Protein AF-K5VV96-F1 (afdb_monomer)

Mean predicted aligned error: 6.11 Å

Foldseek 3Di:
DVVVLDLVVLVVVLVVLVVVLVVDPLAAQVNLLSLQSNLLSCVSNVNNVSSLLSLLSSQCRLVVHPDDSDPPDDRDDDLAHDPDLSSRLSVLSSLLSVLVSCLVVVVLVVSLVSLVSSLVNLVPRDQPPDLVPDQPVNSLSNLSSLLSNLSSLQSNLVSCVVVVHDNVSSLVSLVSSLVSLLVSLCVQLVHDPADPVCNPPPQHQRDFLPRDGDPSQCVDPVRVVSSVVSNLSSLQSNLSSLQVSLVSLVPDPDPCSLVSSLSSLSNSCSSQWGQDPDPVRDTDGGPPDDPVNSCVSVVSNVVSVVVVVVVVVD

Radius of gyration: 20.84 Å; Cα contacts (8 Å, |Δi|>4): 393; chains: 1; bounding box: 63×46×52 Å

Structure (mmCIF, N/CA/C/O backbone):
data_AF-K5VV96-F1
#
_entry.id   AF-K5VV96-F1
#
loop_
_atom_site.group_PDB
_atom_site.id
_atom_site.type_symbol
_atom_site.label_atom_id
_atom_site.label_alt_id
_atom_site.label_comp_id
_atom_site.label_asym_id
_atom_site.label_entity_id
_atom_site.label_seq_id
_atom_site.pdbx_PDB_ins_code
_atom_site.Cartn_x
_atom_site.Cartn_y
_atom_site.Cartn_z
_atom_site.occupancy
_atom_site.B_iso_or_equiv
_atom_site.auth_seq_id
_atom_site.auth_comp_id
_atom_site.auth_asym_id
_atom_site.auth_atom_id
_atom_site.pdbx_PDB_model_num
ATOM 1 N N . MET A 1 1 ? -3.402 -15.657 13.546 1.00 56.09 1 MET A N 1
ATOM 2 C CA . MET A 1 1 ? -4.164 -16.366 12.500 1.00 56.09 1 MET A CA 1
ATOM 3 C C . MET A 1 1 ? -4.180 -15.608 11.173 1.00 56.09 1 MET A C 1
ATOM 5 O O . MET A 1 1 ? -3.523 -16.076 10.259 1.00 56.09 1 MET A O 1
ATOM 9 N N . GLU A 1 2 ? -4.742 -14.391 11.060 1.00 67.44 2 GLU A N 1
ATOM 10 C CA . GLU A 1 2 ? -4.827 -13.625 9.779 1.00 67.44 2 GLU A CA 1
ATOM 11 C C . GLU A 1 2 ? -3.512 -13.536 8.962 1.00 67.44 2 GLU A C 1
ATOM 13 O O . GLU A 1 2 ? -3.523 -13.579 7.726 1.00 67.44 2 GLU A O 1
ATOM 18 N N . ARG A 1 3 ? -2.371 -13.405 9.653 1.00 70.38 3 ARG A N 1
ATOM 19 C CA . ARG A 1 3 ? -1.036 -13.263 9.045 1.00 70.38 3 ARG A CA 1
ATOM 20 C C . ARG A 1 3 ? -0.451 -14.560 8.480 1.00 70.38 3 ARG A C 1
ATOM 22 O O . ARG A 1 3 ? 0.517 -14.477 7.739 1.00 70.38 3 ARG A O 1
ATOM 29 N N . MET A 1 4 ? -1.009 -15.722 8.826 1.00 74.44 4 MET A N 1
ATOM 30 C CA . MET A 1 4 ? -0.557 -17.016 8.293 1.00 74.44 4 MET A CA 1
ATOM 31 C C . MET A 1 4 ? -1.000 -17.213 6.842 1.00 74.44 4 MET A C 1
ATOM 33 O O . MET A 1 4 ? -0.359 -17.945 6.103 1.00 74.44 4 MET A O 1
ATOM 37 N N . GLY A 1 5 ? -2.081 -16.543 6.426 1.00 75.62 5 GLY A N 1
ATOM 38 C CA . GLY A 1 5 ? -2.513 -16.503 5.029 1.00 75.62 5 GLY A CA 1
ATOM 39 C C . GLY A 1 5 ? -3.113 -17.799 4.479 1.00 75.62 5 GLY A C 1
ATOM 40 O O . GLY A 1 5 ? -3.547 -17.794 3.333 1.00 75.62 5 GLY A O 1
ATOM 41 N N . THR A 1 6 ? -3.185 -18.871 5.271 1.00 88.75 6 THR A N 1
ATOM 42 C CA . THR A 1 6 ? -3.867 -20.112 4.888 1.00 88.75 6 THR A CA 1
ATOM 43 C C . THR A 1 6 ? -5.384 -19.940 4.950 1.00 88.75 6 THR A C 1
ATOM 45 O O . THR A 1 6 ? -5.899 -19.124 5.718 1.00 88.75 6 THR A O 1
ATOM 48 N N . ARG A 1 7 ? -6.110 -20.716 4.137 1.00 90.88 7 ARG A N 1
ATOM 49 C CA . ARG A 1 7 ? -7.578 -20.662 4.073 1.00 90.88 7 ARG A CA 1
ATOM 50 C C . ARG A 1 7 ? -8.214 -20.954 5.437 1.00 90.88 7 ARG A C 1
ATOM 52 O O . ARG A 1 7 ? -9.063 -20.185 5.875 1.00 90.88 7 ARG A O 1
ATOM 59 N N . ASP A 1 8 ? -7.734 -21.974 6.145 1.00 92.19 8 ASP A N 1
ATOM 60 C CA . ASP A 1 8 ? -8.243 -22.343 7.475 1.00 92.19 8 ASP A CA 1
ATOM 61 C C . ASP A 1 8 ? -8.012 -21.231 8.505 1.00 92.19 8 ASP A C 1
ATOM 63 O O . ASP A 1 8 ? -8.935 -20.823 9.207 1.00 92.19 8 ASP A O 1
ATOM 67 N N . ALA A 1 9 ? -6.816 -20.630 8.513 1.00 93.00 9 ALA A N 1
ATOM 68 C CA . ALA A 1 9 ? -6.516 -19.515 9.408 1.00 93.00 9 ALA A CA 1
ATOM 69 C C . ALA A 1 9 ? -7.365 -18.265 9.108 1.00 93.00 9 ALA A C 1
ATOM 71 O O . ALA A 1 9 ? -7.551 -17.424 9.994 1.00 93.00 9 ALA A O 1
ATOM 72 N N . LEU A 1 10 ? -7.860 -18.111 7.873 1.00 94.12 10 LEU A N 1
ATOM 73 C CA . LEU A 1 10 ? -8.794 -17.046 7.504 1.00 94.12 10 LEU A CA 1
ATOM 74 C C . LEU A 1 10 ? -10.220 -17.338 7.967 1.00 94.12 10 LEU A C 1
ATOM 76 O O . LEU A 1 10 ? -10.869 -16.414 8.453 1.00 94.12 10 LEU A O 1
ATOM 80 N N . PHE A 1 11 ? -10.684 -18.586 7.884 1.00 94.56 11 PHE A N 1
ATOM 81 C CA . PHE A 1 11 ? -11.973 -18.984 8.458 1.00 94.56 11 PHE A CA 1
ATOM 82 C C . PHE A 1 11 ? -11.998 -18.804 9.975 1.00 94.56 11 PHE A C 1
ATOM 84 O O . PHE A 1 11 ? -12.930 -18.205 10.507 1.00 94.56 11 PHE A O 1
ATOM 91 N N . GLU A 1 12 ? -10.945 -19.234 10.669 1.00 94.38 12 GLU A N 1
ATOM 92 C CA . GLU A 1 12 ? -10.820 -19.009 12.110 1.00 94.38 12 GLU A CA 1
ATOM 93 C C . GLU A 1 12 ? -10.802 -17.515 12.444 1.00 94.38 12 GLU A C 1
ATOM 95 O O . GLU A 1 12 ? -11.529 -17.063 13.326 1.00 94.38 12 GLU A O 1
ATOM 100 N N . ALA A 1 13 ? -10.019 -16.716 11.707 1.00 95.19 13 ALA A N 1
ATOM 101 C CA . ALA A 1 13 ? -9.980 -15.272 11.914 1.00 95.19 13 ALA A CA 1
ATOM 102 C C . ALA A 1 13 ? -11.353 -14.620 11.687 1.00 95.19 13 ALA A C 1
ATOM 104 O O . ALA A 1 13 ? -11.738 -13.755 12.472 1.00 95.19 13 ALA A O 1
ATOM 105 N N . ARG A 1 14 ? -12.096 -15.037 10.653 1.00 96.12 14 ARG A N 1
ATOM 106 C CA . ARG A 1 14 ? -13.467 -14.576 10.404 1.00 96.12 14 ARG A CA 1
ATOM 107 C C . ARG A 1 14 ? -14.361 -14.865 11.608 1.00 96.12 14 ARG A C 1
ATOM 109 O O . ARG A 1 14 ? -14.962 -13.932 12.128 1.00 96.12 14 ARG A O 1
ATOM 116 N N . ALA A 1 15 ? -14.365 -16.104 12.099 1.00 96.06 15 ALA A N 1
ATOM 117 C CA . ALA A 1 15 ? -15.182 -16.510 13.242 1.00 96.06 15 ALA A CA 1
ATOM 118 C C . ALA A 1 15 ? -14.841 -15.729 14.528 1.00 96.06 15 ALA A C 1
ATOM 120 O O . ALA A 1 15 ? -15.734 -15.364 15.293 1.00 96.06 15 ALA A O 1
ATOM 121 N N . GLU A 1 16 ? -13.559 -15.440 14.776 1.00 95.75 16 GLU A N 1
ATOM 122 C CA . GLU A 1 16 ? -13.135 -14.587 15.896 1.00 95.75 16 GLU A CA 1
ATOM 123 C C . GLU A 1 16 ? -13.656 -13.149 15.748 1.00 95.75 16 GLU A C 1
ATOM 125 O O . GLU A 1 16 ? -14.183 -12.572 16.700 1.00 95.75 16 GLU A O 1
ATOM 130 N N . TYR A 1 17 ? -13.556 -12.558 14.553 1.00 95.75 17 TYR A N 1
ATOM 131 C CA . TYR A 1 17 ? -14.058 -11.205 14.311 1.00 95.75 17 TYR A CA 1
ATOM 132 C C . TYR A 1 17 ? -15.589 -11.119 14.346 1.00 95.75 17 TYR A C 1
ATOM 134 O O . TYR A 1 17 ? -16.116 -10.119 14.827 1.00 95.75 17 TYR A O 1
ATOM 142 N N . GLU A 1 18 ? -16.304 -12.153 13.903 1.00 95.38 18 GLU A N 1
ATOM 143 C CA . GLU A 1 18 ? -17.763 -12.252 14.027 1.00 95.38 18 GLU A CA 1
ATOM 144 C C . GLU A 1 18 ? -18.189 -12.330 15.500 1.00 95.38 18 GLU A C 1
ATOM 146 O O . GLU A 1 18 ? -19.126 -11.643 15.906 1.00 95.38 18 GLU A O 1
ATOM 151 N N . ARG A 1 19 ? -17.453 -13.075 16.337 1.00 95.31 19 ARG A N 1
ATOM 152 C CA . ARG A 1 19 ? -17.669 -13.090 17.795 1.00 95.31 19 ARG A CA 1
ATOM 153 C C . ARG A 1 19 ? -17.437 -11.720 18.426 1.00 95.31 19 ARG A C 1
ATOM 155 O O . ARG A 1 19 ? -18.249 -11.268 19.231 1.00 95.31 19 ARG A O 1
ATOM 162 N N . VAL A 1 20 ? -16.361 -11.032 18.040 1.00 94.75 20 VAL A N 1
ATOM 163 C CA . VAL A 1 20 ? -16.090 -9.657 18.490 1.00 94.75 20 VAL A CA 1
ATOM 164 C C . VAL A 1 20 ? -17.198 -8.704 18.043 1.00 94.75 20 VAL A C 1
ATOM 166 O O . VAL A 1 20 ? -17.618 -7.858 18.828 1.00 94.75 20 VAL A O 1
ATOM 169 N N . TRP A 1 21 ? -17.688 -8.844 16.811 1.00 94.31 21 TRP A N 1
ATOM 170 C CA . TRP A 1 21 ? -18.790 -8.044 16.286 1.00 94.31 21 TRP A CA 1
ATOM 171 C C . TRP A 1 21 ? -20.083 -8.265 17.078 1.00 94.31 21 TRP A C 1
ATOM 173 O O . TRP A 1 21 ? -20.710 -7.293 17.488 1.00 94.31 21 TRP A O 1
ATOM 183 N N . ALA A 1 22 ? -20.443 -9.520 17.359 1.00 93.06 22 ALA A N 1
ATOM 184 C CA . ALA A 1 22 ? -21.635 -9.870 18.133 1.00 93.06 22 ALA A CA 1
ATOM 185 C C . ALA A 1 22 ? -21.598 -9.340 19.578 1.00 93.06 22 ALA A C 1
ATOM 187 O O . ALA A 1 22 ? -22.639 -9.036 20.153 1.00 93.06 22 ALA A O 1
ATOM 188 N N . ALA A 1 23 ? -20.403 -9.207 20.162 1.00 91.62 23 ALA A N 1
ATOM 189 C CA . ALA A 1 23 ? -20.209 -8.648 21.499 1.00 91.62 23 ALA A CA 1
ATOM 190 C C . ALA A 1 23 ? -20.164 -7.105 21.532 1.00 91.62 23 ALA A C 1
ATOM 192 O O . ALA A 1 23 ? -20.108 -6.515 22.612 1.00 91.62 23 ALA A O 1
ATOM 193 N N . GLN A 1 24 ? -20.147 -6.434 20.376 1.00 89.06 24 GLN A N 1
ATOM 194 C CA . GLN A 1 24 ? -20.117 -4.974 20.280 1.00 89.06 24 GLN A CA 1
ATOM 195 C C . GLN A 1 24 ? -21.530 -4.416 20.063 1.00 89.06 24 GLN A C 1
ATOM 197 O O . GLN A 1 24 ? -22.322 -5.015 19.343 1.00 89.06 24 GLN A O 1
ATOM 202 N N . PRO A 1 25 ? -21.844 -3.210 20.573 1.00 78.00 25 PRO A N 1
ATOM 203 C CA . PRO A 1 25 ? -23.151 -2.576 20.371 1.00 78.00 25 PRO A CA 1
ATOM 204 C C . PRO A 1 25 ? -23.400 -2.117 18.919 1.00 78.00 25 PRO A C 1
ATOM 206 O O . PRO A 1 25 ? -24.326 -1.354 18.669 1.00 78.00 25 PRO A O 1
ATOM 209 N N . GLY A 1 26 ? -22.558 -2.517 17.956 1.00 78.88 26 GLY A N 1
ATOM 210 C CA . GLY A 1 26 ? -22.673 -2.115 16.553 1.00 78.88 26 GLY A CA 1
ATOM 211 C C . GLY A 1 26 ? -22.485 -0.615 16.317 1.00 78.88 26 GLY A C 1
ATOM 212 O O . GLY A 1 26 ? -22.993 -0.092 15.333 1.00 78.88 26 GLY A O 1
ATOM 213 N N . GLN A 1 27 ? -21.788 0.095 17.211 1.00 83.75 27 GLN A N 1
ATOM 214 C CA . GLN A 1 27 ? -21.643 1.552 17.160 1.00 83.75 27 GLN A CA 1
ATOM 215 C C . GLN A 1 27 ? -20.185 2.007 17.302 1.00 83.75 27 GLN A C 1
ATOM 217 O O . GLN A 1 27 ? -19.362 1.379 17.974 1.00 83.75 27 GLN A O 1
ATOM 222 N N . GLY A 1 28 ? -19.881 3.147 16.679 1.00 89.12 28 GLY A N 1
ATOM 223 C CA . GLY A 1 28 ? -18.607 3.849 16.811 1.00 89.12 28 GLY A CA 1
ATOM 224 C C . GLY A 1 28 ? -17.439 3.243 16.025 1.00 89.12 28 GLY A C 1
ATOM 225 O O . GLY A 1 28 ? -17.557 2.277 15.270 1.00 89.12 28 GLY A O 1
ATOM 226 N N . VAL A 1 29 ? -16.259 3.840 16.216 1.00 93.31 29 VAL A N 1
ATOM 227 C CA . VAL A 1 29 ? -15.054 3.532 15.425 1.00 93.31 29 VAL A CA 1
ATOM 228 C C . VAL A 1 29 ? -14.526 2.110 15.637 1.00 93.31 29 VAL A C 1
ATOM 230 O O . VAL A 1 29 ? -13.925 1.536 14.732 1.00 93.31 29 VAL A O 1
ATOM 233 N N . LEU A 1 30 ? -14.741 1.514 16.813 1.00 93.38 30 LEU A N 1
ATOM 234 C CA . LEU A 1 30 ? -14.310 0.138 17.076 1.00 93.38 30 LEU A CA 1
ATOM 235 C C . LEU A 1 30 ? -15.133 -0.865 16.265 1.00 93.38 30 LEU A C 1
ATOM 237 O O . LEU A 1 30 ? -14.538 -1.731 15.625 1.00 93.38 30 LEU A O 1
ATOM 241 N N . ALA A 1 31 ? -16.456 -0.679 16.195 1.00 94.25 31 ALA A N 1
ATOM 242 C CA . ALA A 1 31 ? -17.319 -1.461 15.316 1.00 94.25 31 ALA A CA 1
ATOM 243 C C . ALA A 1 31 ? -16.902 -1.286 13.849 1.00 94.25 31 ALA A C 1
ATOM 245 O O . ALA A 1 31 ? -16.693 -2.274 13.148 1.00 94.25 31 ALA A O 1
ATOM 246 N N . ALA A 1 32 ? -16.646 -0.051 13.402 1.00 95.19 32 ALA A N 1
ATOM 247 C CA . ALA A 1 32 ? -16.183 0.200 12.035 1.00 95.19 32 ALA A CA 1
ATOM 248 C C . ALA A 1 32 ? -14.877 -0.544 11.697 1.00 95.19 32 ALA A C 1
ATOM 250 O O . ALA A 1 32 ? -14.728 -1.080 10.601 1.00 95.19 32 ALA A O 1
ATOM 251 N N . ARG A 1 33 ? -13.932 -0.622 12.644 1.00 95.88 33 ARG A N 1
ATOM 252 C CA . ARG A 1 33 ? -12.679 -1.378 12.473 1.00 95.88 33 ARG A CA 1
ATOM 253 C C . ARG A 1 33 ? -12.913 -2.883 12.389 1.00 95.88 33 ARG A C 1
ATOM 255 O O . ARG A 1 33 ? -12.247 -3.540 11.591 1.00 95.88 33 ARG A O 1
ATOM 262 N N . THR A 1 34 ? -13.822 -3.420 13.201 1.00 96.31 34 THR A N 1
ATOM 263 C CA . THR A 1 34 ? -14.226 -4.832 13.145 1.00 96.31 34 THR A CA 1
ATOM 264 C C . THR A 1 34 ? -14.872 -5.148 11.792 1.00 96.31 34 THR A C 1
ATOM 266 O O . THR A 1 34 ? -14.454 -6.093 11.128 1.00 96.31 34 THR A O 1
ATOM 269 N N . ALA A 1 35 ? -15.805 -4.309 11.330 1.00 96.19 35 ALA A N 1
ATOM 270 C CA . ALA A 1 35 ? -16.453 -4.440 10.025 1.00 96.19 35 ALA A CA 1
ATOM 271 C C . ALA A 1 35 ? -15.445 -4.360 8.868 1.00 96.19 35 ALA A C 1
ATOM 273 O O . ALA A 1 35 ? -15.437 -5.227 8.001 1.00 96.19 35 ALA A O 1
ATOM 274 N N . LEU A 1 36 ? -14.520 -3.392 8.892 1.00 96.94 36 LEU A N 1
ATOM 275 C CA . LEU A 1 36 ? -13.421 -3.317 7.923 1.00 96.94 36 LEU A CA 1
ATOM 276 C C . LEU A 1 36 ? -12.634 -4.635 7.865 1.00 96.94 36 LEU A C 1
ATOM 278 O O . LEU A 1 36 ? -12.373 -5.155 6.783 1.00 96.94 36 LEU A O 1
ATOM 282 N N . LYS A 1 37 ? -12.282 -5.195 9.029 1.00 97.12 37 LYS A N 1
ATOM 283 C CA . LYS A 1 37 ? -11.528 -6.450 9.113 1.00 97.12 37 LYS A CA 1
ATOM 284 C C . LYS A 1 37 ? -12.298 -7.644 8.559 1.00 97.12 37 LYS A C 1
ATOM 286 O O . LYS A 1 37 ? -11.706 -8.457 7.854 1.00 97.12 37 LYS A O 1
ATOM 291 N N . LEU A 1 38 ? -13.599 -7.725 8.827 1.00 96.88 38 LEU A N 1
ATOM 292 C CA . LEU A 1 38 ? -14.468 -8.736 8.228 1.00 96.88 38 LEU A CA 1
ATOM 293 C C . LEU A 1 38 ? -14.528 -8.586 6.705 1.00 96.88 38 LEU A C 1
ATOM 295 O O . LEU A 1 38 ? -14.412 -9.587 6.003 1.00 96.88 38 LEU A O 1
ATOM 299 N N . GLY A 1 39 ? -14.607 -7.359 6.185 1.00 97.00 39 GLY A N 1
ATOM 300 C CA . GLY A 1 39 ? -14.538 -7.102 4.746 1.00 97.00 39 GLY A CA 1
ATOM 301 C C . GLY A 1 39 ? -13.237 -7.611 4.116 1.00 97.00 39 GLY A C 1
ATOM 302 O O . GLY A 1 39 ? -13.262 -8.371 3.147 1.00 97.00 39 GLY A O 1
ATOM 303 N N . ASP A 1 40 ? -12.092 -7.284 4.724 1.00 96.81 40 ASP A N 1
ATOM 304 C CA . ASP A 1 40 ? -10.771 -7.726 4.253 1.00 96.81 40 ASP A CA 1
ATOM 305 C C . ASP A 1 40 ? -10.635 -9.257 4.230 1.00 96.81 40 ASP A C 1
ATOM 307 O O . ASP A 1 40 ? -10.037 -9.819 3.306 1.00 96.81 40 ASP A O 1
ATOM 311 N N . ILE A 1 41 ? -11.163 -9.937 5.254 1.00 96.56 41 ILE A N 1
ATOM 312 C CA . ILE A 1 41 ? -11.098 -11.398 5.378 1.00 96.56 41 ILE A CA 1
ATOM 313 C C . ILE A 1 41 ? -12.024 -12.070 4.365 1.00 96.56 41 ILE A C 1
ATOM 315 O O . ILE A 1 41 ? -11.569 -12.960 3.649 1.00 96.56 41 ILE A O 1
ATOM 319 N N . ASN A 1 42 ? -13.275 -11.615 4.245 1.00 96.56 42 ASN A N 1
ATOM 320 C CA . ASN A 1 42 ? -14.226 -12.145 3.264 1.00 96.56 42 ASN A CA 1
ATOM 321 C C . ASN A 1 42 ? -13.687 -12.005 1.835 1.00 96.56 42 ASN A C 1
ATOM 323 O O . ASN A 1 42 ? -13.685 -12.973 1.076 1.00 96.56 42 ASN A O 1
ATOM 327 N N . ARG A 1 43 ? -13.071 -10.860 1.504 1.00 95.88 43 ARG A N 1
ATOM 328 C CA . ARG A 1 43 ? -12.391 -10.669 0.214 1.00 95.88 43 ARG A CA 1
ATOM 329 C C . ARG A 1 43 ? -11.324 -11.737 -0.036 1.00 95.88 43 ARG A C 1
ATOM 331 O O . ARG A 1 43 ? -11.237 -12.273 -1.136 1.00 95.88 43 ARG A O 1
ATOM 338 N N . ARG A 1 44 ? -10.497 -12.038 0.971 1.00 94.12 44 ARG A N 1
ATOM 339 C CA . ARG A 1 44 ? -9.411 -13.034 0.873 1.00 94.12 44 ARG A CA 1
ATOM 340 C C . ARG A 1 44 ? -9.921 -14.475 0.819 1.00 94.12 44 ARG A C 1
ATOM 342 O O . ARG A 1 44 ? -9.211 -15.328 0.297 1.00 94.12 44 ARG A O 1
ATOM 349 N N . LEU A 1 45 ? -11.121 -14.740 1.334 1.00 95.19 45 LEU A N 1
ATOM 350 C CA . LEU A 1 45 ? -11.809 -16.030 1.219 1.00 95.19 45 LEU A CA 1
ATOM 351 C C . LEU A 1 45 ? -12.508 -16.219 -0.140 1.00 95.19 45 LEU A C 1
ATOM 353 O O . LEU A 1 45 ? -12.809 -17.354 -0.508 1.00 95.19 45 LEU A O 1
ATOM 357 N N . GLY A 1 46 ? -12.691 -15.137 -0.905 1.00 94.69 46 GLY A N 1
ATOM 358 C CA . GLY A 1 46 ? -13.378 -15.130 -2.200 1.00 94.69 46 GLY A CA 1
ATOM 359 C C . GLY A 1 46 ? -14.827 -14.632 -2.138 1.00 94.69 46 GLY A C 1
ATOM 360 O O . GLY A 1 46 ? -15.457 -14.489 -3.184 1.00 94.69 46 GLY A O 1
ATOM 361 N N . ASP A 1 47 ? -15.324 -14.295 -0.947 1.00 95.88 47 ASP A N 1
ATOM 362 C CA . ASP A 1 47 ? -16.703 -13.873 -0.687 1.00 95.88 47 ASP A CA 1
ATOM 363 C C . ASP A 1 47 ? -16.865 -12.368 -0.977 1.00 95.88 47 ASP A C 1
ATOM 365 O O . ASP A 1 47 ? -16.906 -11.528 -0.075 1.00 95.88 47 ASP A O 1
ATOM 369 N N . LYS A 1 48 ? -16.888 -12.003 -2.266 1.00 95.12 48 LYS A N 1
ATOM 370 C CA . LYS A 1 48 ? -16.869 -10.597 -2.723 1.00 95.12 48 LYS A CA 1
ATOM 371 C C . LYS A 1 48 ? -18.084 -9.786 -2.256 1.00 95.12 48 LYS A C 1
ATOM 373 O O . LYS A 1 48 ? -17.914 -8.640 -1.842 1.00 95.12 48 LYS A O 1
ATOM 378 N N . ASP A 1 49 ? -19.277 -10.372 -2.301 1.00 93.94 49 ASP A N 1
ATOM 379 C CA . ASP A 1 49 ? -20.524 -9.685 -1.930 1.00 93.94 49 ASP A CA 1
ATOM 380 C C . ASP A 1 49 ? -20.581 -9.405 -0.423 1.00 93.94 49 ASP A C 1
ATOM 382 O O . ASP A 1 49 ? -20.924 -8.303 0.018 1.00 93.94 49 ASP A O 1
ATOM 386 N N . GLU A 1 50 ? -20.138 -10.377 0.373 1.00 94.88 50 GLU A N 1
ATOM 387 C CA . GLU A 1 50 ? -20.024 -10.240 1.823 1.00 94.88 50 GLU A CA 1
ATOM 388 C C . GLU A 1 50 ? -18.968 -9.186 2.185 1.00 94.88 50 GLU A C 1
ATOM 390 O O . GLU A 1 50 ? -19.193 -8.334 3.047 1.00 94.88 50 GLU A O 1
ATOM 395 N N . ALA A 1 51 ? -17.834 -9.167 1.473 1.00 95.88 51 ALA A N 1
ATOM 396 C CA . ALA A 1 51 ? -16.804 -8.150 1.664 1.00 95.88 51 ALA A CA 1
ATOM 397 C C . ALA A 1 51 ? -17.345 -6.727 1.443 1.00 95.88 51 ALA A C 1
ATOM 399 O O . ALA A 1 51 ? -17.133 -5.845 2.280 1.00 95.88 51 ALA A O 1
ATOM 400 N N . MET A 1 52 ? -18.097 -6.519 0.357 1.00 94.62 52 MET A N 1
ATOM 401 C CA . MET A 1 52 ? -18.734 -5.235 0.054 1.00 94.62 52 MET A CA 1
ATOM 402 C C . MET A 1 52 ? -19.774 -4.834 1.099 1.00 94.62 52 MET A C 1
ATOM 404 O O . MET A 1 52 ? -19.821 -3.664 1.489 1.00 94.62 52 MET A O 1
ATOM 408 N N . THR A 1 53 ? -20.562 -5.786 1.599 1.00 93.81 53 THR A N 1
ATOM 409 C CA . THR A 1 53 ? -21.524 -5.549 2.685 1.00 93.81 53 THR A CA 1
ATOM 410 C C . THR A 1 53 ? -20.816 -5.039 3.943 1.00 93.81 53 THR A C 1
ATOM 412 O O . THR A 1 53 ? -21.200 -4.011 4.509 1.00 93.81 53 THR A O 1
ATOM 415 N N . TRP A 1 54 ? -19.721 -5.687 4.348 1.00 95.38 54 TRP A N 1
ATOM 416 C CA . TRP A 1 54 ? -18.952 -5.286 5.528 1.00 95.38 54 TRP A CA 1
ATOM 417 C C . TRP A 1 54 ? -18.244 -3.941 5.375 1.00 95.38 54 TRP A C 1
ATOM 419 O O . TRP A 1 54 ? -18.253 -3.135 6.307 1.00 95.38 54 TRP A O 1
ATOM 429 N N . TRP A 1 55 ? -17.660 -3.658 4.213 1.00 95.81 55 TRP A N 1
ATOM 430 C CA . TRP A 1 55 ? -17.036 -2.360 3.953 1.00 95.81 55 TRP A CA 1
ATOM 431 C C . TRP A 1 55 ? -18.052 -1.218 3.881 1.00 95.81 55 TRP A C 1
ATOM 433 O O . TRP A 1 55 ? -17.778 -0.139 4.405 1.00 95.81 55 TRP A O 1
ATOM 443 N N . THR A 1 56 ? -19.235 -1.452 3.306 1.00 93.44 56 THR A N 1
ATOM 444 C CA . THR A 1 56 ? -20.336 -0.472 3.304 1.00 93.44 56 THR A CA 1
ATOM 445 C C . THR A 1 56 ? -20.780 -0.172 4.733 1.00 93.44 56 THR A C 1
ATOM 447 O O . THR A 1 56 ? -20.853 0.988 5.133 1.00 93.44 56 THR A O 1
ATOM 450 N N . ARG A 1 57 ? -20.946 -1.213 5.557 1.00 92.31 57 ARG A N 1
ATOM 451 C CA . ARG A 1 57 ? -21.255 -1.056 6.983 1.00 92.31 57 ARG A CA 1
ATOM 452 C C . ARG A 1 57 ? -20.162 -0.299 7.739 1.00 92.31 57 ARG A C 1
ATOM 454 O O . ARG A 1 57 ? -20.468 0.553 8.568 1.00 92.31 57 ARG A O 1
ATOM 461 N N . ALA A 1 58 ? -18.888 -0.579 7.459 1.00 94.44 58 ALA A N 1
ATOM 462 C CA . ALA A 1 58 ? -17.777 0.164 8.048 1.00 94.44 58 ALA A CA 1
ATOM 463 C C . ALA A 1 58 ? -17.839 1.653 7.673 1.00 94.44 58 ALA A C 1
ATOM 465 O O . ALA A 1 58 ? -17.627 2.503 8.534 1.00 94.44 58 ALA A O 1
ATOM 466 N N . LEU A 1 59 ? -18.161 1.970 6.416 1.00 92.94 59 LEU A N 1
ATOM 467 C CA . LEU A 1 59 ? -18.289 3.341 5.933 1.00 92.94 59 LEU A CA 1
ATOM 468 C C . LEU A 1 59 ? -19.418 4.101 6.639 1.00 92.94 59 LEU A C 1
ATOM 470 O O . LEU A 1 59 ? -19.189 5.212 7.117 1.00 92.94 59 LEU A O 1
ATOM 474 N N . ASP A 1 60 ? -20.598 3.491 6.755 1.00 90.69 60 ASP A N 1
ATOM 475 C CA . ASP A 1 60 ? -21.754 4.086 7.434 1.00 90.69 60 ASP A CA 1
ATOM 476 C C . ASP A 1 60 ? -21.439 4.413 8.900 1.00 90.69 60 ASP A C 1
ATOM 478 O O . ASP A 1 60 ? -21.688 5.529 9.365 1.00 90.69 60 ASP A O 1
ATOM 482 N N . LEU A 1 61 ? -20.786 3.484 9.606 1.00 91.75 61 LEU A N 1
ATOM 483 C CA . LEU A 1 61 ? -20.358 3.691 10.990 1.00 91.75 61 LEU A CA 1
ATOM 484 C C . LEU A 1 61 ? -19.350 4.836 11.137 1.00 91.75 61 LEU A C 1
ATOM 486 O O . LEU A 1 61 ? -19.409 5.584 12.112 1.00 91.75 61 LEU A O 1
ATOM 490 N N . LEU A 1 62 ? -18.432 4.997 10.179 1.00 92.25 62 LEU A N 1
ATOM 491 C CA . LEU A 1 62 ? -17.460 6.098 10.179 1.00 92.25 62 LEU A CA 1
ATOM 492 C C . LEU A 1 62 ? -18.113 7.456 9.891 1.00 92.25 62 LEU A C 1
ATOM 494 O O . LEU A 1 62 ? -17.579 8.478 10.317 1.00 92.25 62 LEU A O 1
ATOM 498 N N . GLN A 1 63 ? -19.257 7.467 9.204 1.00 87.81 63 GLN A N 1
ATOM 499 C CA . GLN A 1 63 ? -20.065 8.663 8.948 1.00 87.81 63 GLN A CA 1
ATOM 500 C C . GLN A 1 63 ? -21.047 8.980 10.086 1.00 87.81 63 GLN A C 1
ATOM 502 O O . GLN A 1 63 ? -21.780 9.962 10.002 1.00 87.81 63 GLN A O 1
ATOM 507 N N . GLY A 1 64 ? -21.101 8.151 11.135 1.00 83.69 64 GLY A N 1
ATOM 508 C CA . GLY A 1 64 ? -22.094 8.288 12.201 1.00 83.69 64 GLY A CA 1
ATOM 509 C C . GLY A 1 64 ? -23.525 7.987 11.744 1.00 83.69 64 GLY A C 1
ATOM 510 O O . GLY A 1 64 ? -24.473 8.304 12.463 1.00 83.69 64 GLY A O 1
ATOM 511 N N . LYS A 1 65 ? -23.702 7.371 10.567 1.00 76.56 65 LYS A N 1
ATOM 512 C CA . LYS A 1 65 ? -25.010 6.917 10.100 1.00 76.56 65 LYS A CA 1
ATOM 513 C C . LYS A 1 65 ? -25.400 5.679 10.895 1.00 76.56 65 LYS A C 1
ATOM 515 O O . LYS A 1 65 ? -24.729 4.650 10.844 1.00 76.56 65 LYS A O 1
ATOM 520 N N . GLN A 1 66 ? -26.503 5.778 11.627 1.00 59.69 66 GLN A N 1
ATOM 521 C CA . GLN A 1 66 ? -27.180 4.610 12.176 1.00 59.69 66 GLN A CA 1
ATOM 522 C C . GLN A 1 66 ? -28.019 3.997 11.047 1.00 59.69 66 GLN A C 1
ATOM 524 O O . GLN A 1 66 ? -29.196 4.316 10.915 1.00 59.69 66 GLN A O 1
ATOM 529 N N . SER A 1 67 ? -27.418 3.188 10.173 1.00 52.72 67 SER A N 1
ATOM 530 C CA . SER A 1 67 ? -28.206 2.459 9.171 1.00 52.72 67 SER A CA 1
ATOM 531 C C . SER A 1 67 ? -28.748 1.158 9.776 1.00 52.72 67 SER A C 1
ATOM 533 O O . SER A 1 67 ? -27.952 0.359 10.284 1.00 52.72 67 SER A O 1
ATOM 535 N N . PRO A 1 68 ? -30.068 0.894 9.705 1.00 48.22 68 PRO A N 1
ATOM 536 C CA . PRO A 1 68 ? -30.595 -0.454 9.864 1.00 48.22 68 PRO A CA 1
ATOM 537 C C . PRO A 1 68 ? -30.069 -1.334 8.719 1.00 48.22 68 PRO A C 1
ATOM 539 O O . PRO A 1 68 ? -29.734 -0.848 7.640 1.00 48.22 68 PRO A O 1
ATOM 542 N N . ALA A 1 69 ? -29.961 -2.631 8.985 1.00 43.91 69 ALA A N 1
ATOM 543 C CA . ALA A 1 69 ? -29.157 -3.622 8.274 1.00 43.91 69 ALA A CA 1
ATOM 544 C C . ALA A 1 69 ? -29.483 -3.897 6.780 1.00 43.91 69 ALA A C 1
ATOM 546 O O . ALA A 1 69 ? -29.006 -4.902 6.262 1.00 43.91 69 ALA A O 1
ATOM 547 N N . GLU A 1 70 ? -30.229 -3.043 6.069 1.00 43.47 70 GLU A N 1
ATOM 548 C CA . GLU A 1 70 ? -30.836 -3.380 4.765 1.00 43.47 70 GLU A CA 1
ATOM 549 C C . GLU A 1 70 ? -30.637 -2.376 3.616 1.00 43.47 70 GLU A C 1
ATOM 551 O O . GLU A 1 70 ? -31.110 -2.618 2.507 1.00 43.47 70 GLU A O 1
ATOM 556 N N . ALA A 1 71 ? -29.879 -1.292 3.778 1.00 45.38 71 ALA A N 1
ATOM 557 C CA . ALA A 1 71 ? -29.524 -0.471 2.619 1.00 45.38 71 ALA A CA 1
ATOM 558 C C . ALA A 1 71 ? -28.306 -1.068 1.894 1.00 45.38 71 ALA A C 1
ATOM 560 O O . ALA A 1 71 ? -27.177 -0.623 2.087 1.00 45.38 71 ALA A O 1
ATOM 561 N N . ALA A 1 72 ? -28.535 -2.045 1.009 1.00 47.12 72 ALA A N 1
ATOM 562 C CA . ALA A 1 72 ? -27.599 -2.437 -0.054 1.00 47.12 72 ALA A CA 1
ATOM 563 C C . ALA A 1 72 ? -27.463 -1.304 -1.100 1.00 47.12 72 ALA A C 1
ATOM 565 O O . ALA A 1 72 ? -27.698 -1.473 -2.296 1.00 47.12 72 ALA A O 1
ATOM 566 N N . GLY A 1 73 ? -27.170 -0.096 -0.621 1.00 54.84 73 GLY A N 1
ATOM 567 C CA . GLY A 1 73 ? -26.987 1.097 -1.419 1.00 54.84 73 GLY A CA 1
ATOM 568 C C . GLY A 1 73 ? -25.592 1.122 -2.023 1.00 54.84 73 GLY A C 1
ATOM 569 O O . GLY A 1 73 ? -24.617 0.665 -1.430 1.00 54.84 73 GLY A O 1
ATOM 570 N N . LYS A 1 74 ? -25.501 1.694 -3.223 1.00 65.50 74 LYS A N 1
ATOM 571 C CA . LYS A 1 74 ? -24.240 2.011 -3.893 1.00 65.50 74 LYS A CA 1
ATOM 572 C C . LYS A 1 74 ? -23.290 2.700 -2.905 1.00 65.50 74 LYS A C 1
ATOM 574 O O . LYS A 1 74 ? -23.656 3.713 -2.316 1.00 65.50 74 LYS A O 1
ATOM 579 N N . LEU A 1 75 ? -22.082 2.162 -2.739 1.00 77.38 75 LEU A N 1
ATOM 580 C CA . LEU A 1 75 ? -21.067 2.738 -1.859 1.00 77.38 75 LEU A CA 1
ATOM 581 C C . LEU A 1 75 ? -20.697 4.144 -2.359 1.00 77.38 75 LEU A C 1
ATOM 583 O O . LEU A 1 75 ? -20.177 4.296 -3.465 1.00 77.38 75 LEU A O 1
ATOM 587 N N . VAL A 1 76 ? -20.997 5.170 -1.558 1.00 80.69 76 VAL A N 1
ATOM 588 C CA . VAL A 1 76 ? -20.681 6.575 -1.857 1.00 80.69 76 VAL A CA 1
ATOM 589 C C . VAL A 1 76 ? -19.630 7.060 -0.874 1.00 80.69 76 VAL A C 1
ATOM 591 O O . VAL A 1 76 ? -19.867 7.109 0.335 1.00 80.69 76 VAL A O 1
ATOM 594 N N . ILE A 1 77 ? -18.472 7.442 -1.405 1.00 85.00 77 ILE A N 1
ATOM 595 C CA . ILE A 1 77 ? -17.402 8.038 -0.611 1.00 85.00 77 ILE A CA 1
ATOM 596 C C . ILE A 1 77 ? -17.855 9.423 -0.142 1.00 85.00 77 ILE A C 1
ATOM 598 O O . ILE A 1 77 ? -18.314 10.222 -0.959 1.00 85.00 77 ILE A O 1
ATOM 602 N N . PRO A 1 78 ? -17.782 9.715 1.165 1.00 86.56 78 PRO A N 1
ATOM 603 C CA . PRO A 1 78 ? -18.139 11.025 1.677 1.00 86.56 78 PRO A CA 1
ATOM 604 C C . PRO A 1 78 ? -17.131 12.076 1.207 1.00 86.56 78 PRO A C 1
ATOM 606 O O . PRO A 1 78 ? -15.937 11.808 1.095 1.00 86.56 78 PRO A O 1
ATOM 609 N N . ASN A 1 79 ? -17.620 13.299 1.005 1.00 85.38 79 ASN A N 1
ATOM 610 C CA . ASN A 1 79 ? -16.796 14.439 0.589 1.00 85.38 79 ASN A CA 1
ATOM 611 C C . ASN A 1 79 ? -16.019 15.080 1.753 1.00 85.38 79 ASN A C 1
ATOM 613 O O . ASN A 1 79 ? -15.264 16.023 1.541 1.00 85.38 79 ASN A O 1
ATOM 617 N N . THR A 1 80 ? -16.231 14.614 2.986 1.00 87.31 80 THR A N 1
ATOM 618 C CA . THR A 1 80 ? -15.587 15.139 4.192 1.00 87.31 80 THR A CA 1
ATOM 619 C C . THR A 1 80 ? -14.963 14.011 4.998 1.00 87.31 80 THR A C 1
ATOM 621 O O . THR A 1 80 ? -15.490 12.897 5.069 1.00 87.31 80 THR A O 1
ATOM 624 N N . LEU A 1 81 ? -13.816 14.301 5.612 1.00 88.56 81 LEU A N 1
ATOM 625 C CA . LEU A 1 81 ? -13.138 13.352 6.483 1.00 88.56 81 LEU A CA 1
ATOM 626 C C . LEU A 1 81 ? -13.641 13.443 7.919 1.00 88.56 81 LEU A C 1
ATOM 628 O O . LEU A 1 81 ? -13.937 14.538 8.402 1.00 88.56 81 LEU A O 1
ATOM 632 N N . PRO A 1 82 ? -13.638 12.315 8.646 1.00 90.75 82 PRO A N 1
ATOM 633 C CA . PRO A 1 82 ? -13.743 12.344 10.095 1.00 90.75 82 PRO A CA 1
ATOM 634 C C . PRO A 1 82 ? -12.641 13.223 10.705 1.00 90.75 82 PRO A C 1
ATOM 636 O O . PRO A 1 82 ? -11.512 13.220 10.217 1.00 90.75 82 PRO A O 1
ATOM 639 N N . SER A 1 83 ? -12.928 13.940 11.790 1.00 88.31 83 SER A N 1
ATOM 640 C CA . SER A 1 83 ? -11.942 14.784 12.489 1.00 88.31 83 SER A CA 1
ATOM 641 C C . SER A 1 83 ? -10.970 13.974 13.356 1.00 88.31 83 SER A C 1
ATOM 643 O O . SER A 1 83 ? -9.792 14.305 13.459 1.00 88.31 83 SER A O 1
ATOM 645 N N . GLU A 1 84 ? -11.453 12.887 13.961 1.00 93.50 84 GLU A N 1
ATOM 646 C CA . GLU A 1 84 ? -10.696 12.102 14.938 1.00 93.50 84 GLU A CA 1
ATOM 647 C C . GLU A 1 84 ? -9.602 11.230 14.290 1.00 93.50 84 GLU A C 1
ATOM 649 O O . GLU A 1 84 ? -9.913 10.423 13.403 1.00 93.50 84 GLU A O 1
ATOM 654 N N . PRO A 1 85 ? -8.337 11.260 14.768 1.00 94.50 85 PRO A N 1
ATOM 655 C CA . PRO A 1 85 ? -7.229 10.517 14.158 1.00 94.50 85 PRO A CA 1
ATOM 656 C C . PRO A 1 85 ? -7.459 9.006 14.048 1.00 94.50 85 PRO A C 1
ATOM 658 O O . PRO A 1 85 ? -7.031 8.363 13.090 1.00 94.50 85 PRO A O 1
ATOM 661 N N . LEU A 1 86 ? -8.123 8.382 15.025 1.00 94.56 86 LEU A N 1
ATOM 662 C CA . LEU A 1 86 ? -8.425 6.949 14.948 1.00 94.56 86 LEU A CA 1
ATOM 663 C C . LEU A 1 86 ? -9.457 6.637 13.851 1.00 94.56 86 LEU A C 1
ATOM 665 O O . LEU A 1 86 ? -9.305 5.655 13.115 1.00 94.56 86 LEU A O 1
ATOM 669 N N . THR A 1 87 ? -10.478 7.479 13.732 1.00 95.56 87 THR A N 1
ATOM 670 C CA . THR A 1 87 ? -11.537 7.357 12.727 1.00 95.56 87 THR A CA 1
ATOM 671 C C . THR A 1 87 ? -10.971 7.608 11.334 1.00 95.56 87 THR A C 1
ATOM 673 O O . THR A 1 87 ? -11.182 6.787 10.444 1.00 95.56 87 THR A O 1
ATOM 676 N N . GLN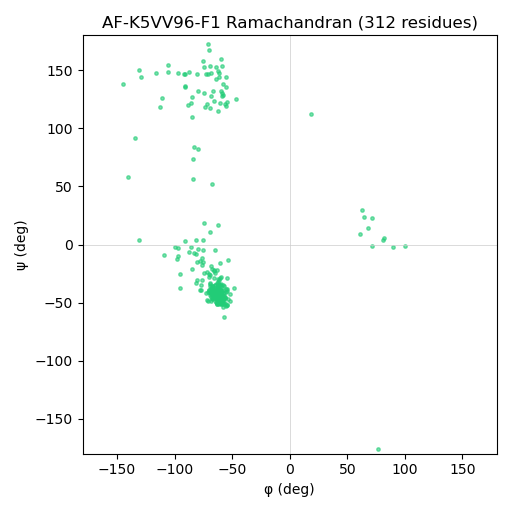 A 1 88 ? -10.125 8.633 11.174 1.00 96.00 88 GLN A N 1
ATOM 677 C CA . GLN A 1 88 ? -9.361 8.879 9.948 1.00 96.00 88 GLN A CA 1
ATOM 678 C C . GLN A 1 88 ? -8.530 7.658 9.549 1.00 96.00 88 GLN A C 1
ATOM 680 O O . GLN A 1 88 ? -8.664 7.157 8.439 1.00 96.00 88 GLN A O 1
ATOM 685 N N . ARG A 1 89 ? -7.712 7.102 10.452 1.00 96.69 89 ARG A N 1
ATOM 686 C CA . ARG A 1 89 ? -6.863 5.940 10.121 1.00 96.69 89 ARG A CA 1
ATOM 687 C C . ARG A 1 89 ? -7.664 4.718 9.669 1.00 96.69 89 ARG A C 1
ATOM 689 O O . ARG A 1 89 ? -7.204 3.976 8.794 1.00 96.69 89 ARG A O 1
ATOM 696 N N . THR A 1 90 ? -8.840 4.517 10.260 1.00 97.19 90 THR A N 1
ATOM 697 C CA . THR A 1 90 ? -9.768 3.440 9.889 1.00 97.19 90 THR A CA 1
ATOM 698 C C . THR A 1 90 ? -10.360 3.692 8.506 1.00 97.19 90 THR A C 1
ATOM 700 O O . THR A 1 90 ? -10.285 2.818 7.648 1.00 97.19 90 THR A O 1
ATOM 703 N N . PHE A 1 91 ? -10.848 4.908 8.262 1.00 96.94 91 PHE A N 1
ATOM 704 C CA . PHE A 1 91 ? -11.378 5.337 6.973 1.00 96.94 91 PHE A CA 1
ATOM 705 C C . PHE A 1 91 ? -10.347 5.204 5.844 1.00 96.94 91 PHE A C 1
ATOM 707 O O . PHE A 1 91 ? -10.621 4.591 4.821 1.00 96.94 91 PHE A O 1
ATOM 714 N N . LEU A 1 92 ? -9.111 5.657 6.060 1.00 97.31 92 LEU A N 1
ATOM 715 C CA . LEU A 1 92 ? -8.031 5.520 5.077 1.00 97.31 92 LEU A CA 1
ATOM 716 C C . LEU A 1 92 ? -7.688 4.055 4.769 1.00 97.31 92 LEU A C 1
ATOM 718 O O . LEU A 1 92 ? -7.365 3.717 3.634 1.00 97.31 92 LEU A O 1
ATOM 722 N N . SER A 1 93 ? -7.767 3.168 5.766 1.00 97.56 93 SER A N 1
ATOM 723 C CA . SER A 1 93 ? -7.553 1.728 5.548 1.00 97.56 93 SER A CA 1
ATOM 724 C C . SER A 1 93 ? -8.675 1.106 4.713 1.00 97.56 93 SER A C 1
ATOM 726 O O . SER A 1 93 ? -8.413 0.245 3.874 1.00 97.56 93 SER A O 1
ATOM 728 N N . LEU A 1 94 ? -9.912 1.559 4.927 1.00 97.56 94 LEU A N 1
ATOM 729 C CA . LEU A 1 94 ? -11.072 1.165 4.135 1.00 97.56 94 LEU A CA 1
ATOM 730 C C . LEU A 1 94 ? -10.922 1.600 2.672 1.00 97.56 94 LEU A C 1
ATOM 732 O O . LEU A 1 94 ? -11.106 0.773 1.784 1.00 97.56 94 LEU A O 1
ATOM 736 N N . LEU A 1 95 ? -10.511 2.848 2.418 1.00 97.56 95 LEU A N 1
ATOM 737 C CA . LEU A 1 95 ? -10.278 3.353 1.058 1.00 97.56 95 LEU A CA 1
ATOM 738 C C . LEU A 1 95 ? -9.237 2.524 0.298 1.00 97.56 95 LEU A C 1
ATOM 740 O O . LEU A 1 95 ? -9.482 2.129 -0.838 1.00 97.56 95 LEU A O 1
ATOM 744 N N . VAL A 1 96 ? -8.107 2.198 0.936 1.00 97.94 96 VAL A N 1
ATOM 745 C CA . VAL A 1 96 ? -7.072 1.338 0.331 1.00 97.94 96 VAL A CA 1
ATOM 746 C C . VAL A 1 96 ? -7.624 -0.054 0.001 1.00 97.94 96 VAL A C 1
ATOM 748 O O . VAL A 1 96 ? -7.323 -0.598 -1.059 1.00 97.94 96 VAL A O 1
ATOM 751 N N . SER A 1 97 ? -8.453 -0.621 0.881 1.00 97.56 97 SER A N 1
ATOM 752 C CA . SER A 1 97 ? -9.040 -1.955 0.685 1.00 97.56 97 SER A CA 1
ATOM 753 C C . SER A 1 97 ? -10.051 -1.972 -0.465 1.00 97.56 97 SER A C 1
ATOM 755 O O . SER A 1 97 ? -10.017 -2.880 -1.296 1.00 97.56 97 SER A O 1
ATOM 757 N N . LEU A 1 98 ? -10.889 -0.935 -0.562 1.00 97.38 98 LEU A N 1
ATOM 758 C CA . LEU A 1 98 ? -11.836 -0.741 -1.662 1.00 97.38 98 LEU A CA 1
ATOM 759 C C . LEU A 1 98 ? -11.129 -0.492 -3.001 1.00 97.38 98 LEU A C 1
ATOM 761 O O . LEU A 1 98 ? -11.519 -1.080 -4.006 1.00 97.38 98 LEU A O 1
ATOM 765 N N . SER A 1 99 ? -10.073 0.326 -3.020 1.00 97.69 99 SER A N 1
ATOM 766 C CA . SER A 1 99 ? -9.273 0.585 -4.227 1.00 97.69 99 SER A CA 1
ATOM 767 C C . SER A 1 99 ? -8.639 -0.708 -4.744 1.00 97.69 99 SER A C 1
ATOM 769 O O . SER A 1 99 ? -8.874 -1.089 -5.891 1.00 97.69 99 SER A O 1
ATOM 771 N N . ALA A 1 100 ? -7.979 -1.477 -3.870 1.00 97.00 100 ALA A N 1
ATOM 772 C CA . ALA A 1 100 ? -7.434 -2.781 -4.238 1.00 97.00 100 ALA A CA 1
ATOM 773 C C . ALA A 1 100 ? -8.522 -3.755 -4.729 1.00 97.00 100 ALA A C 1
ATOM 775 O O . ALA A 1 100 ? -8.299 -4.519 -5.670 1.00 97.00 100 ALA A O 1
ATOM 776 N N . PHE A 1 101 ? -9.709 -3.750 -4.113 1.00 96.94 101 PHE A N 1
ATOM 777 C CA . PHE A 1 101 ? -10.831 -4.581 -4.548 1.00 96.94 101 PHE A CA 1
ATOM 778 C C . PHE A 1 101 ? -11.331 -4.209 -5.949 1.00 96.94 101 PHE A C 1
ATOM 780 O O . PHE A 1 101 ? -11.465 -5.095 -6.796 1.00 96.94 101 PHE A O 1
ATOM 787 N N . TYR A 1 102 ? -11.585 -2.929 -6.226 1.00 97.44 102 TYR A N 1
ATOM 788 C CA . TYR A 1 102 ? -12.055 -2.505 -7.545 1.00 97.44 102 TYR A CA 1
ATOM 789 C C . TYR A 1 102 ? -11.009 -2.767 -8.632 1.00 97.44 102 TYR A C 1
ATOM 791 O O . TYR A 1 102 ? -11.355 -3.323 -9.676 1.00 97.44 102 TYR A O 1
ATOM 799 N N . ALA A 1 103 ? -9.731 -2.479 -8.363 1.00 96.94 103 ALA A N 1
ATOM 800 C CA . ALA A 1 103 ? -8.645 -2.740 -9.303 1.00 96.94 103 ALA A CA 1
ATOM 801 C C . ALA A 1 103 ? -8.534 -4.240 -9.643 1.00 96.94 103 ALA A C 1
ATOM 803 O O . ALA A 1 103 ? -8.566 -4.629 -10.810 1.00 96.94 103 ALA A O 1
ATOM 804 N N . THR A 1 104 ? -8.502 -5.107 -8.625 1.00 96.44 104 THR A N 1
ATOM 805 C CA . THR A 1 104 ? -8.328 -6.563 -8.816 1.00 96.44 104 THR A CA 1
ATOM 806 C C . THR A 1 104 ? -9.589 -7.299 -9.277 1.00 96.44 104 THR A C 1
ATOM 808 O O . THR A 1 104 ? -9.499 -8.431 -9.747 1.00 96.44 104 THR A O 1
ATOM 811 N N . SER A 1 105 ? -10.769 -6.678 -9.185 1.00 95.50 105 SER A N 1
ATOM 812 C CA . SER A 1 105 ? -12.025 -7.229 -9.720 1.00 95.50 105 SER A CA 1
ATOM 813 C C . SER A 1 105 ? -12.321 -6.806 -11.163 1.00 95.50 105 SER A C 1
ATOM 815 O O . SER A 1 105 ? -13.368 -7.172 -11.693 1.00 95.50 105 SER A O 1
ATOM 817 N N . GLY A 1 106 ? -11.416 -6.058 -11.807 1.00 95.00 106 GLY A N 1
ATOM 818 C CA . GLY A 1 106 ? -11.585 -5.565 -13.177 1.00 95.00 106 GLY A CA 1
ATOM 819 C C . GLY A 1 106 ? -12.460 -4.311 -13.291 1.00 95.00 106 GLY A C 1
ATOM 820 O O . GLY A 1 106 ? -12.691 -3.821 -14.395 1.00 95.00 106 GLY A O 1
ATOM 821 N N . GLN A 1 107 ? -12.910 -3.741 -12.170 1.00 96.75 107 GLN A N 1
ATOM 822 C CA . GLN A 1 107 ? -13.694 -2.503 -12.110 1.00 96.75 107 GLN A CA 1
ATOM 823 C C . GLN A 1 107 ? -12.773 -1.272 -12.141 1.00 96.75 107 GLN A C 1
ATOM 825 O O . GLN A 1 107 ? -12.784 -0.426 -11.248 1.00 96.75 107 GLN A O 1
ATOM 830 N N . LEU A 1 108 ? -11.937 -1.182 -13.179 1.00 98.06 108 LEU A N 1
ATOM 831 C CA . LEU A 1 108 ? -10.836 -0.216 -13.252 1.00 98.06 108 LEU A CA 1
ATOM 832 C C . LEU A 1 108 ? -11.304 1.246 -13.220 1.00 98.06 108 LEU A C 1
ATOM 834 O O . LEU A 1 108 ? -10.641 2.094 -12.636 1.00 98.06 108 LEU A O 1
ATOM 838 N N . ARG A 1 109 ? -12.463 1.565 -13.809 1.00 97.75 109 ARG A N 1
ATOM 839 C CA . ARG A 1 109 ? -13.007 2.935 -13.780 1.00 97.75 109 ARG A CA 1
ATOM 840 C C . ARG A 1 109 ? -13.491 3.329 -12.388 1.00 97.75 109 ARG A C 1
ATOM 842 O O . ARG A 1 109 ? -13.277 4.459 -11.967 1.00 97.75 109 ARG A O 1
ATOM 849 N N . GLN A 1 110 ? -14.117 2.401 -11.672 1.00 96.00 110 GLN A N 1
ATOM 850 C CA . GLN A 1 110 ? -14.530 2.598 -10.287 1.00 96.00 110 GLN A CA 1
ATOM 851 C C . GLN A 1 110 ? -13.309 2.759 -9.377 1.00 96.00 110 GLN A C 1
ATOM 853 O O . GLN A 1 110 ? -13.321 3.638 -8.519 1.00 96.00 110 GLN A O 1
ATOM 858 N N . ALA A 1 111 ? -12.255 1.965 -9.604 1.00 97.50 111 ALA A N 1
ATOM 859 C CA . ALA A 1 111 ? -10.978 2.101 -8.907 1.00 97.50 111 ALA A CA 1
ATOM 860 C C . ALA A 1 111 ? -10.375 3.496 -9.125 1.00 97.50 111 ALA A C 1
ATOM 862 O O . ALA A 1 111 ? -10.142 4.204 -8.150 1.00 97.50 111 ALA A O 1
ATOM 863 N N . GLN A 1 112 ? -10.271 3.935 -10.388 1.00 98.12 112 GLN A N 1
ATOM 864 C CA . GLN A 1 112 ? -9.746 5.255 -10.747 1.00 98.12 112 GLN A CA 1
ATOM 865 C C . GLN A 1 112 ? -10.499 6.383 -10.024 1.00 98.12 112 GLN A C 1
ATOM 867 O O . GLN A 1 112 ? -9.880 7.216 -9.368 1.00 98.12 112 GLN A O 1
ATOM 872 N N . ILE A 1 113 ? -11.837 6.394 -10.112 1.00 97.00 113 ILE A N 1
ATOM 873 C CA . ILE A 1 113 ? -12.672 7.427 -9.475 1.00 97.00 113 ILE A CA 1
ATOM 874 C C . ILE A 1 113 ? -12.454 7.431 -7.960 1.00 97.00 113 ILE A C 1
ATOM 876 O O . ILE A 1 113 ? -12.265 8.491 -7.366 1.00 97.00 113 ILE A O 1
ATOM 880 N N . LEU A 1 114 ? -12.471 6.250 -7.334 1.00 96.81 114 LEU A N 1
ATOM 881 C CA . LEU A 1 114 ? -12.254 6.109 -5.899 1.00 96.81 114 LEU A CA 1
ATOM 882 C C . LEU A 1 114 ? -10.878 6.639 -5.488 1.00 96.81 114 LEU A C 1
ATOM 884 O O . LEU A 1 114 ? -10.773 7.341 -4.486 1.00 96.81 114 LEU A O 1
ATOM 888 N N . GLU A 1 115 ? -9.828 6.295 -6.225 1.00 98.00 115 GLU A N 1
ATOM 889 C CA . GLU A 1 115 ? -8.446 6.669 -5.926 1.00 98.00 115 GLU A CA 1
ATOM 890 C C . GLU A 1 115 ? -8.217 8.172 -6.082 1.00 98.00 115 GLU A C 1
ATOM 892 O O . GLU A 1 115 ? -7.666 8.795 -5.175 1.00 98.00 115 GLU A O 1
ATOM 897 N N . GLU A 1 116 ? -8.700 8.774 -7.171 1.00 97.69 116 GLU A N 1
ATOM 898 C CA . GLU A 1 116 ? -8.628 10.220 -7.404 1.00 97.69 116 GLU A CA 1
ATOM 899 C C . GLU A 1 116 ? -9.374 10.998 -6.309 1.00 97.69 116 GLU A C 1
ATOM 901 O O . GLU A 1 116 ? -8.808 11.914 -5.705 1.00 97.69 116 GLU A O 1
ATOM 906 N N . GLN A 1 117 ? -10.610 10.593 -5.989 1.00 97.00 117 GLN A N 1
ATOM 907 C CA . GLN A 1 117 ? -11.403 11.203 -4.916 1.00 97.00 117 GLN A CA 1
ATOM 908 C C . GLN A 1 117 ? -10.748 11.025 -3.547 1.00 97.00 117 GLN A C 1
ATOM 910 O O . GLN A 1 117 ? -10.728 11.954 -2.742 1.00 97.00 117 GLN A O 1
ATOM 915 N N . SER A 1 118 ? -10.190 9.843 -3.284 1.00 96.88 118 SER A N 1
ATOM 916 C CA . SER A 1 118 ? -9.476 9.569 -2.040 1.00 96.88 118 SER A CA 1
ATOM 917 C C . SER A 1 118 ? -8.270 10.491 -1.913 1.00 96.88 118 SER A C 1
ATOM 919 O O . SER A 1 118 ? -8.136 11.174 -0.905 1.00 96.88 118 SER A O 1
ATOM 921 N N . LEU A 1 119 ? -7.415 10.564 -2.934 1.00 97.50 119 LEU A N 1
ATOM 922 C CA . LEU A 1 119 ? -6.226 11.418 -2.919 1.00 97.50 119 LEU A CA 1
ATOM 923 C C . LEU A 1 119 ? -6.578 12.893 -2.713 1.00 97.50 119 LEU A C 1
ATOM 925 O O . LEU A 1 119 ? -5.885 13.569 -1.954 1.00 97.50 119 LEU A O 1
ATOM 929 N N . GLU A 1 120 ? -7.655 13.382 -3.329 1.00 96.31 120 GLU A N 1
ATOM 930 C CA . GLU A 1 120 ? -8.134 14.746 -3.101 1.00 96.31 120 GLU A CA 1
ATOM 931 C C . GLU A 1 120 ? -8.597 14.953 -1.658 1.00 96.31 120 GLU A C 1
ATOM 933 O O . GLU A 1 120 ? -8.182 15.894 -0.984 1.00 96.31 120 GLU A O 1
ATOM 938 N N . LEU A 1 121 ? -9.370 14.008 -1.132 1.00 95.69 121 LEU A N 1
ATOM 939 C CA . LEU A 1 121 ? -9.840 14.042 0.241 1.00 95.69 121 LEU A CA 1
ATOM 940 C C . LEU A 1 121 ? -8.676 14.027 1.248 1.00 95.69 121 LEU A C 1
ATOM 942 O O . LEU A 1 121 ? -8.687 14.800 2.204 1.00 95.69 121 LEU A O 1
ATOM 946 N N . LEU A 1 122 ? -7.633 13.218 1.030 1.00 95.56 122 LEU A N 1
ATOM 947 C CA . LEU A 1 122 ? -6.452 13.178 1.903 1.00 95.56 122 LEU A CA 1
ATOM 948 C C . LEU A 1 122 ? -5.700 14.520 1.953 1.00 95.56 122 LEU A C 1
ATOM 950 O O . LEU A 1 122 ? -5.131 14.840 2.997 1.00 95.56 122 LEU A O 1
ATOM 954 N N . ARG A 1 123 ? -5.714 15.321 0.875 1.00 94.31 123 ARG A N 1
ATOM 955 C CA . ARG A 1 123 ? -5.079 16.658 0.846 1.00 94.31 123 ARG A CA 1
ATOM 956 C C . ARG A 1 123 ? -5.747 17.653 1.789 1.00 94.31 123 ARG A C 1
ATOM 958 O O . ARG A 1 123 ? -5.100 18.602 2.217 1.00 94.31 123 ARG A O 1
ATOM 965 N N . THR A 1 124 ? -7.009 17.420 2.143 1.00 94.81 124 THR A N 1
ATOM 966 C CA . THR A 1 124 ? -7.754 18.270 3.083 1.00 94.81 124 THR A CA 1
ATOM 967 C C . THR A 1 124 ? -7.372 18.046 4.547 1.00 94.81 124 THR A C 1
ATOM 969 O O . THR A 1 124 ? -7.755 18.845 5.400 1.00 94.81 124 THR A O 1
ATOM 972 N N . ILE A 1 125 ? -6.617 16.984 4.869 1.00 93.69 125 ILE A N 1
ATOM 973 C CA . ILE A 1 125 ? -6.197 16.702 6.248 1.00 93.69 125 ILE A CA 1
ATOM 974 C C . ILE A 1 125 ? -5.143 17.729 6.668 1.00 93.69 125 ILE A C 1
ATOM 976 O O . ILE A 1 125 ? -4.064 17.745 6.063 1.00 93.69 125 ILE A O 1
ATOM 980 N N . PRO A 1 126 ? -5.384 18.511 7.739 1.00 90.31 126 PRO A N 1
ATOM 981 C CA . PRO A 1 126 ? -4.399 19.452 8.250 1.00 90.31 126 PRO A CA 1
ATOM 982 C C . PRO A 1 126 ? -3.085 18.740 8.575 1.00 90.31 126 PRO A C 1
ATOM 984 O O . PRO A 1 126 ? -3.046 17.810 9.385 1.00 90.31 126 PRO A O 1
ATOM 987 N N . GLN A 1 127 ? -2.008 19.179 7.930 1.00 91.06 127 GLN A N 1
ATOM 988 C CA . GLN A 1 127 ? -0.658 18.731 8.247 1.00 91.06 127 GLN A CA 1
ATOM 989 C C . GLN A 1 127 ? -0.050 19.669 9.294 1.00 91.06 127 GLN A C 1
ATOM 991 O O . GLN A 1 127 ? -0.349 20.865 9.282 1.00 91.06 127 GLN A O 1
ATOM 996 N N . PRO A 1 128 ? 0.797 19.164 10.206 1.00 92.31 128 PRO A N 1
ATOM 997 C CA . PRO A 1 128 ? 1.563 20.047 11.075 1.00 92.31 128 PRO A CA 1
ATOM 998 C C . PRO A 1 128 ? 2.487 20.941 10.234 1.00 92.31 128 PRO A C 1
ATOM 1000 O O . PRO A 1 128 ? 3.055 20.475 9.248 1.00 92.31 128 PRO A O 1
ATOM 1003 N N . GLU A 1 129 ? 2.679 22.197 10.653 1.00 88.75 129 GLU A N 1
ATOM 1004 C CA . GLU A 1 129 ? 3.566 23.162 9.973 1.00 88.75 129 GLU A CA 1
ATOM 1005 C C . GLU A 1 129 ? 4.991 22.618 9.804 1.00 88.75 129 GLU A C 1
ATOM 1007 O O . GLU A 1 129 ? 5.636 22.800 8.775 1.00 88.75 129 GLU A O 1
ATOM 1012 N N . SER A 1 130 ? 5.466 21.898 10.821 1.00 90.69 130 SER A N 1
ATOM 1013 C CA . SER A 1 130 ? 6.711 21.146 10.787 1.00 90.69 130 SER A CA 1
ATOM 1014 C C . SER A 1 130 ? 6.566 19.867 11.599 1.00 90.69 130 SER A C 1
ATOM 1016 O O . SER A 1 130 ? 6.045 19.871 12.717 1.00 90.69 130 SER A O 1
ATOM 1018 N N . LEU A 1 131 ? 7.096 18.764 11.069 1.00 88.81 131 LEU A N 1
ATOM 1019 C CA . LEU A 1 131 ? 7.162 17.489 11.788 1.00 88.81 131 LEU A CA 1
ATOM 1020 C C . LEU A 1 131 ? 8.046 17.570 13.042 1.00 88.81 131 LEU A C 1
ATOM 1022 O O . LEU A 1 131 ? 7.862 16.772 13.953 1.00 88.81 131 LEU A O 1
ATOM 1026 N N . GLN A 1 132 ? 8.971 18.535 13.104 1.00 86.44 132 GLN A N 1
ATOM 1027 C CA . GLN A 1 132 ? 9.825 18.768 14.275 1.00 86.44 132 GLN A CA 1
ATOM 1028 C C . GLN A 1 132 ? 9.076 19.481 15.409 1.00 86.44 132 GLN A C 1
ATOM 1030 O O . GLN A 1 132 ? 9.386 19.261 16.575 1.00 86.44 132 GLN A O 1
ATOM 1035 N N . ALA A 1 133 ? 8.095 20.324 15.068 1.00 90.31 133 ALA A N 1
ATOM 1036 C CA . ALA A 1 133 ? 7.270 21.046 16.036 1.00 90.31 133 ALA A CA 1
ATOM 1037 C C . ALA A 1 133 ? 6.075 20.211 16.533 1.00 90.31 133 ALA A C 1
ATOM 1039 O O . ALA A 1 133 ? 5.516 20.486 17.593 1.00 90.31 133 ALA A O 1
ATOM 1040 N N . ALA A 1 134 ? 5.675 19.186 15.774 1.00 94.75 134 ALA A N 1
ATOM 1041 C CA . ALA A 1 134 ? 4.583 18.293 16.137 1.00 94.75 134 ALA A CA 1
ATOM 1042 C C . ALA A 1 134 ? 4.955 17.363 17.302 1.00 94.75 134 ALA A C 1
ATOM 1044 O O . ALA A 1 134 ? 6.077 16.864 17.405 1.00 94.75 134 ALA A O 1
ATOM 1045 N N . SER A 1 135 ? 3.971 17.033 18.143 1.00 95.94 135 SER A N 1
ATOM 1046 C CA . SER A 1 135 ? 4.153 15.960 19.128 1.00 95.94 135 SER A CA 1
ATOM 1047 C C . SER A 1 135 ? 4.403 14.614 18.422 1.00 95.94 135 SER A C 1
ATOM 1049 O O . SER A 1 135 ? 3.845 14.384 17.345 1.00 95.94 135 SER A O 1
ATOM 1051 N N . PRO A 1 136 ? 5.164 13.667 19.007 1.00 96.31 136 PRO A N 1
ATOM 1052 C CA . PRO A 1 136 ? 5.441 12.389 18.348 1.00 96.31 136 PRO A CA 1
ATOM 1053 C C . PRO A 1 136 ? 4.191 11.601 17.896 1.00 96.31 136 PRO A C 1
ATOM 1055 O O . PRO A 1 136 ? 4.208 11.070 16.785 1.00 96.31 136 PRO A O 1
ATOM 1058 N N . PRO A 1 137 ? 3.077 11.541 18.660 1.00 96.50 137 PRO A N 1
ATOM 1059 C CA . PRO A 1 137 ? 1.850 10.901 18.180 1.00 96.50 137 PRO A CA 1
ATOM 1060 C C . PRO A 1 137 ? 1.213 11.621 16.983 1.00 96.50 137 PRO A C 1
ATOM 1062 O O . PRO A 1 137 ? 0.713 10.961 16.072 1.00 96.50 137 PRO A O 1
ATOM 1065 N N . GLN A 1 138 ? 1.241 12.958 16.971 1.00 96.19 138 GLN A N 1
ATOM 1066 C CA . GLN A 1 138 ? 0.718 13.771 15.870 1.00 96.19 138 GLN A CA 1
ATOM 1067 C C . GLN A 1 138 ? 1.577 13.613 14.612 1.00 96.19 138 GLN A C 1
ATOM 1069 O O . GLN A 1 138 ? 1.036 13.385 13.531 1.00 96.19 138 GLN A O 1
ATOM 1074 N N . ALA A 1 139 ? 2.904 13.658 14.756 1.00 97.00 139 ALA A N 1
ATOM 1075 C CA . ALA A 1 139 ? 3.841 13.393 13.672 1.00 97.00 139 ALA A CA 1
ATOM 1076 C C . ALA A 1 139 ? 3.621 11.989 13.093 1.00 97.00 139 ALA A C 1
ATOM 1078 O O . ALA A 1 139 ? 3.482 11.831 11.884 1.00 97.00 139 ALA A O 1
ATOM 1079 N N . LEU A 1 140 ? 3.488 10.967 13.945 1.00 97.50 140 LEU A N 1
ATOM 1080 C CA . LEU A 1 140 ? 3.239 9.596 13.502 1.00 97.50 140 LEU A CA 1
ATOM 1081 C C . LEU A 1 140 ? 1.909 9.444 12.747 1.00 97.50 140 LEU A C 1
ATOM 1083 O O . LEU A 1 140 ? 1.828 8.668 11.796 1.00 97.50 140 L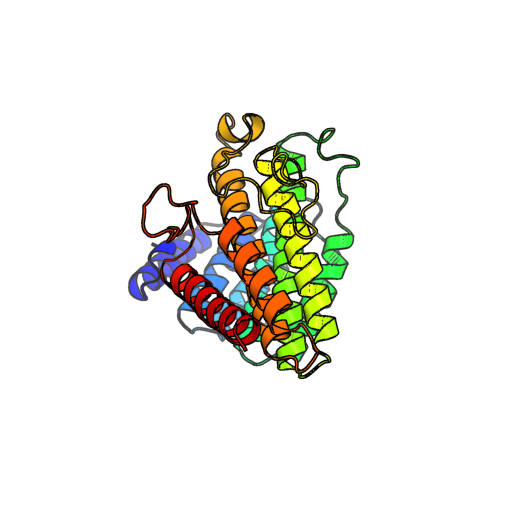EU A O 1
ATOM 1087 N N . HIS A 1 141 ? 0.867 10.177 13.149 1.00 97.50 141 HIS A N 1
ATOM 1088 C CA . HIS A 1 141 ? -0.399 10.217 12.415 1.00 97.50 141 HIS A CA 1
ATOM 1089 C C . HIS A 1 141 ? -0.250 10.887 11.045 1.00 97.50 141 HIS A C 1
ATOM 1091 O O . HIS A 1 141 ? -0.684 10.314 10.049 1.00 97.50 141 HIS A O 1
ATOM 1097 N N . ALA A 1 142 ? 0.418 12.040 10.966 1.00 97.56 142 ALA A N 1
ATOM 1098 C CA . ALA A 1 142 ? 0.692 12.719 9.697 1.00 97.56 142 ALA A CA 1
ATOM 1099 C C . ALA A 1 142 ? 1.484 11.819 8.729 1.00 97.56 142 ALA A C 1
ATOM 1101 O O . ALA A 1 142 ? 1.117 11.662 7.565 1.00 97.56 142 ALA A O 1
ATOM 1102 N N . LEU A 1 143 ? 2.510 11.131 9.237 1.00 97.81 143 LEU A N 1
ATOM 1103 C CA . LEU A 1 143 ? 3.292 10.154 8.477 1.00 97.81 143 LEU A CA 1
ATOM 1104 C C . LEU A 1 143 ? 2.451 8.961 8.003 1.00 97.81 143 LEU A C 1
ATOM 1106 O O . LEU A 1 143 ? 2.631 8.482 6.885 1.00 97.81 143 LEU A O 1
ATOM 1110 N N . TYR A 1 144 ? 1.508 8.492 8.822 1.00 98.12 144 TYR A N 1
ATOM 1111 C CA . TYR A 1 144 ? 0.566 7.452 8.415 1.00 98.12 144 TYR A CA 1
ATOM 1112 C C . TYR A 1 144 ? -0.324 7.918 7.255 1.00 98.12 144 TYR A C 1
ATOM 1114 O O . TYR A 1 144 ? -0.512 7.175 6.294 1.00 98.12 144 TYR A O 1
ATOM 1122 N N . VAL A 1 145 ? -0.868 9.137 7.324 1.00 97.88 145 VAL A N 1
ATOM 1123 C CA . VAL A 1 145 ? -1.688 9.715 6.246 1.00 97.88 145 VAL A CA 1
ATOM 1124 C C . VAL A 1 145 ? -0.876 9.821 4.955 1.00 97.88 145 VAL A C 1
ATOM 1126 O O . VAL A 1 145 ? -1.344 9.383 3.903 1.00 97.88 145 VAL A O 1
ATOM 1129 N N . LEU A 1 146 ? 0.358 10.328 5.046 1.00 97.94 146 LEU A N 1
ATOM 1130 C CA . LEU A 1 146 ? 1.269 10.442 3.909 1.00 97.94 146 LEU A CA 1
ATOM 1131 C C . LEU A 1 146 ? 1.543 9.077 3.260 1.00 97.94 146 LEU A C 1
ATOM 1133 O O . LEU A 1 146 ? 1.424 8.943 2.045 1.00 97.94 146 LEU A O 1
ATOM 1137 N N . HIS A 1 147 ? 1.812 8.041 4.059 1.00 98.31 147 HIS A N 1
ATOM 1138 C CA . HIS A 1 147 ? 2.002 6.676 3.553 1.00 98.31 147 HIS A CA 1
ATOM 1139 C C . HIS A 1 147 ? 0.755 6.117 2.854 1.00 98.31 147 HIS A C 1
ATOM 1141 O O . HIS A 1 147 ? 0.862 5.481 1.805 1.00 98.31 147 HIS A O 1
ATOM 1147 N N . ARG A 1 148 ? -0.447 6.370 3.389 1.00 98.12 148 ARG A N 1
ATOM 1148 C CA . ARG A 1 148 ? -1.696 5.947 2.731 1.00 98.12 148 ARG A CA 1
ATOM 1149 C C . ARG A 1 148 ? -1.920 6.656 1.398 1.00 98.12 148 ARG A C 1
ATOM 1151 O O . ARG A 1 148 ? -2.392 6.012 0.464 1.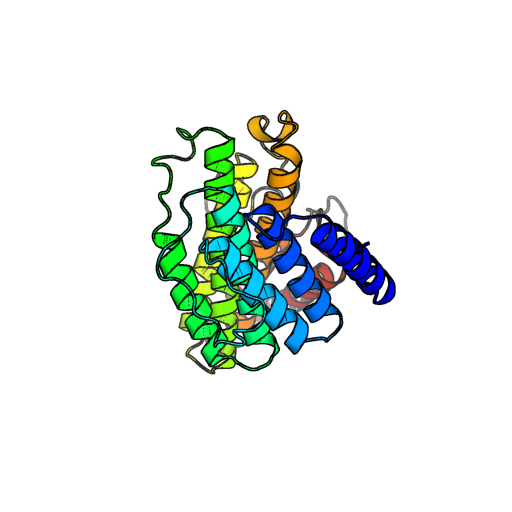00 98.12 148 ARG A O 1
ATOM 1158 N N . SER A 1 149 ? -1.524 7.923 1.291 1.00 98.38 149 SER A N 1
ATOM 1159 C CA . SER A 1 149 ? -1.509 8.654 0.020 1.00 98.38 149 SER A CA 1
ATOM 1160 C C . SER A 1 149 ? -0.550 8.017 -0.995 1.00 98.38 149 SER A C 1
ATOM 1162 O O . SER A 1 149 ? -0.921 7.830 -2.155 1.00 98.38 149 SER A O 1
ATOM 1164 N N . SER A 1 150 ? 0.644 7.585 -0.562 1.00 98.50 150 SER A N 1
ATOM 1165 C CA . SER A 1 150 ? 1.580 6.847 -1.425 1.00 98.50 150 SER A CA 1
ATOM 1166 C C . SER A 1 150 ? 0.977 5.555 -1.971 1.00 98.50 150 SER A C 1
ATOM 1168 O O . SER A 1 150 ? 1.077 5.301 -3.166 1.00 98.50 150 SER A O 1
ATOM 1170 N N . LEU A 1 151 ? 0.325 4.749 -1.125 1.00 98.31 151 LEU A N 1
ATOM 1171 C CA . LEU A 1 151 ? -0.306 3.499 -1.567 1.00 98.31 151 LEU A CA 1
ATOM 1172 C C . LEU A 1 151 ? -1.413 3.737 -2.601 1.00 98.31 151 LEU A C 1
ATOM 1174 O O . LEU A 1 151 ? -1.432 3.076 -3.632 1.00 98.31 151 LEU A O 1
ATOM 1178 N N . LEU A 1 152 ? -2.297 4.709 -2.357 1.00 98.56 152 LEU A N 1
ATOM 1179 C CA . LEU A 1 152 ? -3.342 5.079 -3.318 1.00 98.56 152 LEU A CA 1
ATOM 1180 C C . LEU A 1 152 ? -2.755 5.618 -4.629 1.00 98.56 152 LEU A C 1
ATOM 1182 O O . LEU A 1 152 ? -3.313 5.373 -5.692 1.00 98.56 152 LEU A O 1
ATOM 1186 N N . SER A 1 153 ? -1.615 6.310 -4.566 1.00 98.75 153 SER A N 1
ATOM 1187 C CA . SER A 1 153 ? -0.906 6.783 -5.760 1.00 98.75 153 SER A CA 1
ATOM 1188 C C . SER A 1 153 ? -0.336 5.625 -6.589 1.00 98.75 153 SER A C 1
ATOM 1190 O O . SER A 1 153 ? -0.404 5.682 -7.814 1.00 98.75 153 SER A O 1
ATOM 1192 N N . ILE A 1 154 ? 0.176 4.561 -5.952 1.00 98.69 154 ILE A N 1
ATOM 1193 C CA . ILE A 1 154 ? 0.583 3.334 -6.663 1.00 98.69 154 ILE A CA 1
ATOM 1194 C C . ILE A 1 154 ? -0.628 2.688 -7.333 1.00 98.69 154 ILE A C 1
ATOM 1196 O O . ILE A 1 154 ? -0.584 2.454 -8.538 1.00 98.69 154 ILE A O 1
ATOM 1200 N N . HIS A 1 155 ? -1.720 2.474 -6.591 1.00 98.56 155 HIS A N 1
ATOM 1201 C CA . HIS A 1 155 ? -2.925 1.861 -7.154 1.00 98.56 155 HIS A CA 1
ATOM 1202 C C . HIS A 1 155 ? -3.451 2.658 -8.359 1.00 98.56 155 HIS A C 1
ATOM 1204 O O . HIS A 1 155 ? -3.703 2.079 -9.415 1.00 98.56 155 HIS A O 1
ATOM 1210 N N . LEU A 1 156 ? -3.504 3.992 -8.251 1.00 98.75 156 LEU A N 1
ATOM 1211 C CA . LEU A 1 156 ? -3.898 4.857 -9.362 1.00 98.75 156 LEU A CA 1
ATOM 1212 C C . LEU A 1 156 ? -2.952 4.718 -10.557 1.00 98.75 156 LEU A C 1
ATOM 1214 O O . LEU A 1 156 ? -3.409 4.622 -11.693 1.00 98.75 156 LEU A O 1
ATOM 1218 N N . ALA A 1 157 ? -1.638 4.664 -10.336 1.00 98.69 157 ALA A N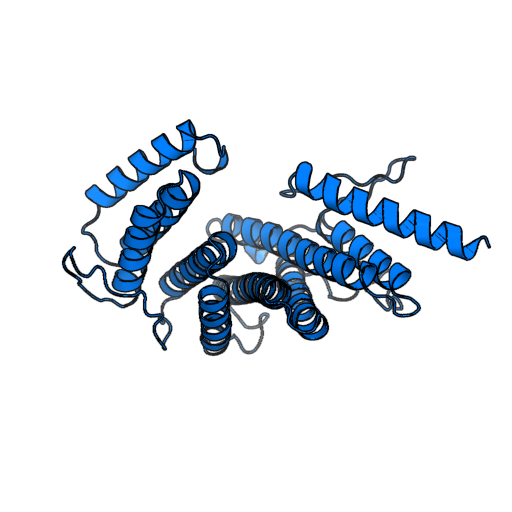 1
ATOM 1219 C CA . ALA A 1 157 ? -0.680 4.469 -11.418 1.00 98.69 157 ALA A CA 1
ATOM 1220 C C . ALA A 1 157 ? -0.905 3.147 -12.172 1.00 98.69 157 ALA A C 1
ATOM 1222 O O . ALA A 1 157 ? -0.886 3.136 -13.409 1.00 98.69 157 ALA A O 1
ATOM 1223 N N . GLU A 1 158 ? -1.140 2.057 -11.440 1.00 98.56 158 GLU A N 1
ATOM 1224 C CA . GLU A 1 158 ? -1.439 0.735 -11.994 1.00 98.56 158 GLU A CA 1
ATOM 1225 C C . GLU A 1 158 ? -2.771 0.726 -12.753 1.00 98.56 158 GLU A C 1
ATOM 1227 O O . GLU A 1 158 ? -2.839 0.229 -13.878 1.00 98.56 158 GLU A O 1
ATOM 1232 N N . VAL A 1 159 ? -3.820 1.330 -12.187 1.00 98.62 159 VAL A N 1
ATOM 1233 C CA . VAL A 1 159 ? -5.140 1.451 -12.821 1.00 98.62 159 VAL A CA 1
ATOM 1234 C C . VAL A 1 159 ? -5.061 2.272 -14.107 1.00 98.62 159 VAL A C 1
ATOM 1236 O O . VAL A 1 159 ? -5.593 1.849 -15.135 1.00 98.62 159 VAL A O 1
ATOM 1239 N N . LEU A 1 160 ? -4.362 3.411 -14.100 1.00 98.56 160 LEU A N 1
ATOM 1240 C CA . LEU A 1 160 ? -4.159 4.231 -15.299 1.00 98.56 160 LEU A CA 1
ATOM 1241 C C . LEU A 1 160 ? -3.402 3.451 -16.382 1.00 98.56 160 LEU A C 1
ATOM 1243 O O . LEU A 1 160 ? -3.769 3.522 -17.558 1.00 98.56 160 LEU A O 1
ATOM 1247 N N . TYR A 1 161 ? -2.388 2.673 -15.994 1.00 97.94 161 TYR A N 1
ATOM 1248 C CA . TYR A 1 161 ? -1.654 1.815 -16.921 1.00 97.94 161 TYR A CA 1
ATOM 1249 C C . TYR A 1 161 ? -2.551 0.712 -17.506 1.00 97.94 161 TYR A C 1
ATOM 1251 O O . TYR A 1 161 ? -2.587 0.515 -18.724 1.00 97.94 161 TYR A O 1
ATOM 1259 N N . ALA A 1 162 ? -3.343 0.038 -16.666 1.00 98.00 162 ALA A N 1
ATOM 1260 C CA . ALA A 1 162 ? -4.291 -0.995 -17.083 1.00 98.00 162 ALA A CA 1
ATOM 1261 C C . ALA A 1 162 ? -5.386 -0.448 -18.019 1.00 98.00 162 ALA A C 1
ATOM 1263 O O . ALA A 1 162 ? -5.791 -1.119 -18.968 1.00 98.00 162 ALA A O 1
ATOM 1264 N N . LEU A 1 163 ? -5.807 0.803 -17.809 1.00 98.19 163 LEU A N 1
ATOM 1265 C CA . LEU A 1 163 ? -6.727 1.544 -18.678 1.00 98.19 163 LEU A CA 1
ATOM 1266 C C . LEU A 1 163 ? -6.084 2.054 -19.979 1.00 98.19 163 LEU A C 1
ATOM 1268 O O . LEU A 1 163 ? -6.763 2.716 -20.763 1.00 98.19 163 LEU A O 1
ATOM 1272 N N . ARG A 1 164 ? -4.810 1.728 -20.235 1.00 97.38 164 ARG A N 1
ATOM 1273 C CA . ARG A 1 164 ? -4.048 2.129 -21.430 1.00 97.38 164 ARG A CA 1
ATOM 1274 C C . ARG A 1 164 ? -3.861 3.643 -21.566 1.00 97.38 164 ARG A C 1
ATOM 1276 O O . ARG A 1 164 ? -3.739 4.156 -22.678 1.00 97.38 164 ARG A O 1
ATOM 1283 N N . ASN A 1 165 ? -3.804 4.364 -20.448 1.00 96.62 165 ASN A N 1
ATOM 1284 C CA . ASN A 1 165 ? -3.391 5.764 -20.470 1.00 96.62 165 ASN A CA 1
ATOM 1285 C C . ASN A 1 165 ? -1.893 5.890 -20.789 1.00 96.62 165 ASN A C 1
ATOM 1287 O O . ASN A 1 165 ? -1.136 4.918 -20.763 1.00 96.62 165 ASN A O 1
ATOM 1291 N N . LYS A 1 166 ? -1.453 7.117 -21.095 1.00 95.31 166 LYS A N 1
ATOM 1292 C CA . LYS A 1 166 ? -0.043 7.396 -21.392 1.00 95.31 166 LYS A CA 1
ATOM 1293 C C . LYS A 1 166 ? 0.837 6.996 -20.193 1.00 95.31 166 LYS A C 1
ATOM 1295 O O . LYS A 1 166 ? 0.565 7.483 -19.093 1.00 95.31 166 LYS A O 1
ATOM 1300 N N . PRO A 1 167 ? 1.927 6.225 -20.392 1.00 95.19 167 PRO A N 1
ATOM 1301 C CA . PRO A 1 167 ? 2.804 5.779 -19.303 1.00 95.19 167 PRO A CA 1
ATOM 1302 C C . PRO A 1 167 ? 3.347 6.911 -18.425 1.00 95.19 167 PRO A C 1
ATOM 1304 O O . PRO A 1 167 ? 3.567 6.707 -17.236 1.00 95.19 167 PRO A O 1
ATOM 1307 N N . VAL A 1 168 ? 3.511 8.116 -18.985 1.00 96.31 168 VAL A N 1
ATOM 1308 C CA . VAL A 1 168 ? 3.967 9.303 -18.243 1.00 96.31 168 VAL A CA 1
ATOM 1309 C C . VAL A 1 168 ? 3.092 9.609 -17.024 1.00 96.31 168 VAL A C 1
ATOM 1311 O O . VAL A 1 168 ? 3.629 9.912 -15.967 1.00 96.31 168 VAL A O 1
ATOM 1314 N N . ALA A 1 169 ? 1.769 9.436 -17.126 1.00 97.19 169 ALA A N 1
ATOM 1315 C CA . ALA A 1 169 ? 0.861 9.694 -16.011 1.00 97.19 169 ALA A CA 1
ATOM 1316 C C . ALA A 1 169 ? 1.083 8.684 -14.874 1.00 97.19 169 ALA A C 1
ATOM 1318 O O . ALA A 1 169 ? 1.142 9.060 -13.707 1.00 97.19 169 ALA A O 1
ATOM 1319 N N . SER A 1 170 ? 1.264 7.402 -15.210 1.00 98.12 170 SER A N 1
ATOM 1320 C CA . SER A 1 170 ? 1.605 6.368 -14.228 1.00 98.12 170 SER A CA 1
ATOM 1321 C C . SER A 1 170 ? 2.965 6.649 -13.580 1.00 98.12 170 SER A C 1
ATOM 1323 O O . SER A 1 170 ? 3.084 6.563 -12.363 1.00 98.12 170 SER A O 1
ATOM 1325 N N . ILE A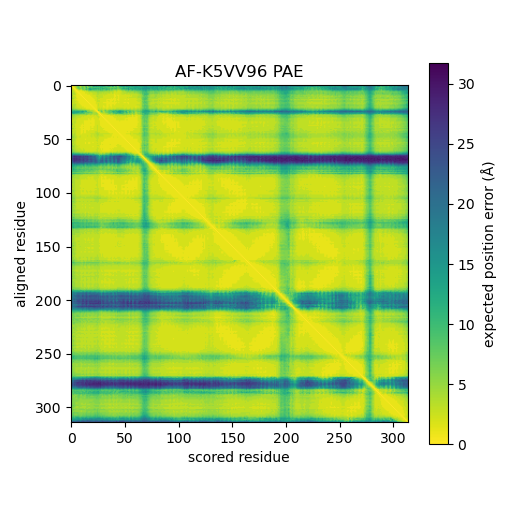 1 171 ? 3.974 7.058 -14.358 1.00 97.75 171 ILE A N 1
ATOM 1326 C CA . ILE A 1 171 ? 5.306 7.420 -13.841 1.00 97.75 171 ILE A CA 1
ATOM 1327 C C . ILE A 1 171 ? 5.229 8.606 -12.869 1.00 97.75 171 ILE A C 1
ATOM 1329 O O . ILE A 1 171 ? 5.867 8.563 -11.819 1.00 97.75 171 ILE A O 1
ATOM 1333 N N . GLU A 1 172 ? 4.441 9.642 -13.164 1.00 97.94 172 GLU A N 1
ATOM 1334 C CA . GLU A 1 172 ? 4.254 10.790 -12.263 1.00 97.94 172 GLU A CA 1
ATOM 1335 C C . GLU A 1 172 ? 3.667 10.371 -10.908 1.00 97.94 172 GLU A C 1
ATOM 1337 O O . GLU A 1 172 ? 4.151 10.796 -9.855 1.00 97.94 172 GLU A O 1
ATOM 1342 N N . TRP A 1 173 ? 2.652 9.504 -10.913 1.00 98.44 173 TRP A N 1
ATOM 1343 C CA . TRP A 1 173 ? 2.053 8.989 -9.681 1.00 98.44 173 TRP A CA 1
ATOM 1344 C C . TRP A 1 173 ? 2.996 8.071 -8.902 1.00 98.44 173 TRP A C 1
ATOM 1346 O O . TRP A 1 173 ? 3.093 8.209 -7.681 1.00 98.44 173 TRP A O 1
ATOM 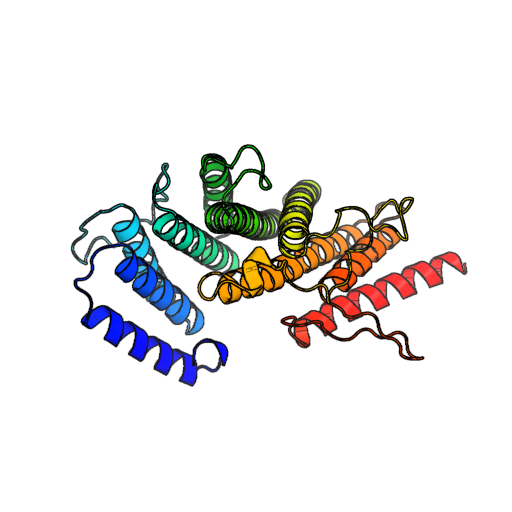1356 N N . LEU A 1 174 ? 3.743 7.196 -9.583 1.00 98.62 174 LEU A N 1
ATOM 1357 C CA . LEU A 1 174 ? 4.755 6.350 -8.943 1.00 98.62 174 LEU A CA 1
ATOM 1358 C C . LEU A 1 174 ? 5.899 7.178 -8.347 1.00 98.62 174 LEU A C 1
ATOM 1360 O O . LEU A 1 174 ? 6.341 6.887 -7.239 1.00 98.62 174 LEU A O 1
ATOM 1364 N N . THR A 1 175 ? 6.328 8.246 -9.024 1.00 97.69 175 THR A N 1
ATOM 1365 C CA . THR A 1 175 ? 7.358 9.167 -8.513 1.00 97.69 175 THR A CA 1
ATOM 1366 C C . THR A 1 175 ? 6.895 9.804 -7.203 1.00 97.69 175 THR A C 1
ATOM 1368 O O . THR A 1 175 ? 7.582 9.714 -6.187 1.00 97.69 175 THR A O 1
ATOM 1371 N N . ARG A 1 176 ? 5.673 10.356 -7.179 1.00 97.44 176 ARG A N 1
ATOM 1372 C CA . ARG A 1 176 ? 5.080 10.935 -5.960 1.00 97.44 176 ARG A CA 1
ATOM 1373 C C . ARG A 1 176 ? 4.929 9.904 -4.843 1.00 97.44 176 ARG A C 1
ATOM 1375 O O . ARG A 1 176 ? 5.160 10.229 -3.674 1.00 97.44 176 ARG A O 1
ATOM 1382 N N . ALA A 1 177 ? 4.526 8.679 -5.189 1.00 98.31 177 ALA A N 1
ATOM 1383 C CA . ALA A 1 177 ? 4.372 7.589 -4.236 1.00 98.31 177 ALA A CA 1
ATOM 1384 C C . ALA A 1 177 ? 5.705 7.224 -3.580 1.00 98.31 177 ALA A C 1
ATOM 1386 O O . ALA A 1 177 ? 5.760 7.140 -2.348 1.00 98.31 177 ALA A O 1
ATOM 1387 N N . ALA A 1 178 ? 6.753 7.067 -4.396 1.00 96.25 178 ALA A N 1
ATOM 1388 C CA . ALA A 1 178 ? 8.114 6.807 -3.958 1.00 96.25 178 ALA A CA 1
ATOM 1389 C C . ALA A 1 178 ? 8.587 7.917 -3.017 1.00 96.25 178 ALA A C 1
ATOM 1391 O O . ALA A 1 178 ? 8.770 7.656 -1.834 1.00 96.25 178 ALA A O 1
ATOM 1392 N N . GLU A 1 179 ? 8.667 9.167 -3.479 1.00 94.81 179 GLU A N 1
ATOM 1393 C CA . GLU A 1 179 ? 9.148 10.309 -2.685 1.00 94.81 179 GLU A CA 1
ATOM 1394 C C . GLU A 1 179 ? 8.433 10.447 -1.332 1.00 94.81 179 GLU A C 1
ATOM 1396 O O . GLU A 1 179 ? 9.055 10.689 -0.293 1.00 94.81 179 GLU A O 1
ATOM 1401 N N . SER A 1 180 ? 7.112 10.265 -1.328 1.00 96.19 180 SER A N 1
ATOM 1402 C CA . SER A 1 180 ? 6.300 10.350 -0.115 1.00 96.19 180 SER A CA 1
ATOM 1403 C C . SER A 1 180 ? 6.578 9.188 0.846 1.00 96.19 180 SER A C 1
ATOM 1405 O O . SER A 1 180 ? 6.714 9.411 2.049 1.00 96.19 180 SER A O 1
ATOM 1407 N N . ALA A 1 181 ? 6.724 7.960 0.340 1.00 96.44 181 ALA A N 1
ATOM 1408 C CA . ALA A 1 181 ? 7.025 6.787 1.160 1.00 96.44 181 ALA A CA 1
ATOM 1409 C C . ALA A 1 181 ? 8.460 6.829 1.712 1.00 96.44 181 ALA A C 1
ATOM 1411 O O . ALA A 1 181 ? 8.688 6.519 2.884 1.00 96.44 181 ALA A O 1
ATOM 1412 N N . GLU A 1 182 ? 9.414 7.294 0.907 1.00 94.06 182 GLU A N 1
ATOM 1413 C CA . GLU A 1 182 ? 10.790 7.540 1.335 1.00 94.06 182 GLU A CA 1
ATOM 1414 C C . GLU A 1 182 ? 10.834 8.574 2.458 1.00 94.06 182 GLU A C 1
ATOM 1416 O O . GLU A 1 182 ? 11.426 8.320 3.506 1.00 94.06 182 GLU A O 1
ATOM 1421 N N . ARG A 1 183 ? 10.132 9.704 2.303 1.00 93.94 183 ARG A N 1
ATOM 1422 C CA . ARG A 1 183 ? 10.030 10.733 3.347 1.00 93.94 183 ARG A CA 1
ATOM 1423 C C . ARG A 1 183 ? 9.512 10.162 4.664 1.00 93.94 183 ARG A C 1
ATOM 1425 O O . ARG A 1 183 ? 10.029 10.525 5.722 1.00 93.94 183 ARG A O 1
ATOM 1432 N N . VAL A 1 184 ? 8.526 9.263 4.618 1.00 95.69 184 VAL A N 1
ATOM 1433 C CA . VAL A 1 184 ? 8.031 8.587 5.824 1.00 95.69 184 VAL A CA 1
ATOM 1434 C C . VAL A 1 184 ? 9.122 7.735 6.465 1.00 95.69 184 VAL A C 1
ATOM 1436 O O . VAL A 1 184 ? 9.377 7.885 7.661 1.00 95.69 184 VAL A O 1
ATOM 1439 N N . ALA A 1 185 ? 9.790 6.883 5.686 1.00 93.94 185 ALA A N 1
ATOM 1440 C CA . ALA A 1 185 ? 10.851 6.019 6.195 1.00 93.94 185 ALA A CA 1
ATOM 1441 C C . ALA A 1 185 ? 11.999 6.831 6.822 1.00 93.94 185 ALA A C 1
ATOM 1443 O O . ALA A 1 185 ? 12.368 6.578 7.967 1.00 93.94 185 ALA A O 1
ATOM 1444 N N . LEU A 1 186 ? 12.483 7.853 6.113 1.00 92.06 186 LEU A N 1
ATOM 1445 C CA . LEU A 1 186 ? 13.553 8.755 6.548 1.00 92.06 186 LEU A CA 1
ATOM 1446 C C . LEU A 1 186 ? 13.208 9.502 7.835 1.00 92.06 186 LEU A C 1
ATOM 1448 O O . LEU A 1 186 ? 14.020 9.586 8.753 1.00 92.06 186 LEU A O 1
ATOM 1452 N N . THR A 1 187 ? 11.977 10.009 7.940 1.00 93.62 187 THR A N 1
ATOM 1453 C CA . THR A 1 187 ? 11.533 10.718 9.146 1.00 93.62 187 THR A CA 1
ATOM 1454 C C . THR A 1 187 ? 11.475 9.777 10.351 1.00 93.62 187 THR A C 1
ATOM 1456 O O . THR A 1 187 ? 11.855 10.153 11.460 1.00 93.62 187 THR A O 1
ATOM 1459 N N . LEU A 1 188 ? 11.014 8.538 10.156 1.00 94.75 188 LEU A N 1
ATOM 1460 C CA . LEU A 1 188 ? 10.917 7.545 11.228 1.00 94.75 188 LEU A CA 1
ATOM 1461 C C . LEU A 1 188 ? 12.283 7.062 11.729 1.00 94.75 188 LEU A C 1
ATOM 1463 O O . LEU A 1 188 ? 12.376 6.650 12.888 1.00 94.75 188 LEU A O 1
ATOM 1467 N N . THR A 1 189 ? 13.319 7.117 10.891 1.00 93.06 189 THR A N 1
ATOM 1468 C CA . THR A 1 189 ? 14.698 6.735 11.237 1.00 93.06 189 THR A CA 1
ATOM 1469 C C . THR A 1 189 ? 15.586 7.925 11.601 1.00 93.06 189 THR A C 1
ATOM 1471 O O . THR A 1 189 ? 16.662 7.731 12.159 1.00 93.06 189 THR A O 1
ATOM 1474 N N . GLY A 1 190 ? 15.140 9.157 11.337 1.00 90.31 190 GLY A N 1
ATOM 1475 C CA . GLY A 1 190 ? 15.925 10.373 11.563 1.00 90.31 190 GLY A CA 1
ATOM 1476 C C . GLY A 1 190 ? 17.082 10.541 10.574 1.00 90.31 190 GLY A C 1
ATOM 1477 O O . GLY A 1 190 ? 18.054 11.222 10.890 1.00 90.31 190 GLY A O 1
ATOM 1478 N N . LEU A 1 191 ? 16.998 9.903 9.404 1.00 86.81 191 LEU A N 1
ATOM 1479 C CA . LEU A 1 191 ? 18.037 9.953 8.379 1.00 86.81 191 LEU A CA 1
ATOM 1480 C C . LEU A 1 191 ? 17.783 11.091 7.380 1.00 86.81 191 LEU A C 1
ATOM 1482 O O . LEU A 1 191 ? 16.626 11.395 7.075 1.00 86.81 191 LEU A O 1
ATOM 1486 N N . PRO A 1 192 ? 18.844 11.724 6.846 1.00 81.75 192 PRO A N 1
ATOM 1487 C CA . PRO A 1 192 ? 18.700 12.749 5.824 1.00 81.75 192 PRO A CA 1
ATOM 1488 C C . PRO A 1 192 ? 18.224 12.144 4.491 1.00 81.75 192 PRO A C 1
ATOM 1490 O O . PRO A 1 192 ? 18.516 10.984 4.199 1.00 81.75 192 PRO A O 1
ATOM 1493 N N . PRO A 1 193 ? 17.537 12.929 3.641 1.00 72.38 193 PRO A N 1
ATOM 1494 C CA . PRO A 1 193 ? 17.118 12.482 2.310 1.00 72.38 193 PRO A CA 1
ATOM 1495 C C . PRO A 1 193 ? 18.282 12.255 1.339 1.00 72.38 193 PRO A C 1
ATOM 1497 O O . PRO A 1 193 ? 18.127 11.532 0.358 1.00 72.38 193 PRO A O 1
ATOM 1500 N N . ILE A 1 194 ? 19.440 12.862 1.606 1.00 66.31 194 ILE A N 1
ATOM 1501 C CA . ILE A 1 194 ? 20.660 12.701 0.816 1.00 66.31 194 ILE A CA 1
ATOM 1502 C C . ILE A 1 194 ? 21.668 11.933 1.665 1.00 66.31 194 ILE A C 1
ATOM 1504 O O . ILE A 1 194 ? 21.954 12.329 2.797 1.00 66.31 194 ILE A O 1
ATOM 1508 N N . HIS A 1 195 ? 22.199 10.838 1.121 1.00 60.34 195 HIS A N 1
ATOM 1509 C CA . HIS A 1 195 ? 23.222 10.048 1.794 1.00 60.34 195 HIS A CA 1
ATOM 1510 C C . HIS A 1 195 ? 24.532 10.850 1.915 1.00 60.34 195 HIS A C 1
ATOM 1512 O O . HIS A 1 195 ? 24.989 11.387 0.901 1.00 60.34 195 HIS A O 1
ATOM 1518 N N . PRO A 1 196 ? 25.172 10.909 3.099 1.00 59.72 196 PRO A N 1
ATOM 1519 C CA . PRO A 1 196 ? 26.417 11.658 3.281 1.00 59.72 196 PRO A CA 1
ATOM 1520 C C . PRO A 1 196 ? 27.566 11.124 2.413 1.00 59.72 196 PRO A C 1
ATOM 1522 O O . PRO A 1 196 ? 28.371 11.912 1.929 1.00 59.72 196 PRO A O 1
ATOM 1525 N N . ASP A 1 197 ? 27.595 9.813 2.153 1.00 54.00 197 ASP A N 1
ATOM 1526 C CA . ASP A 1 197 ? 28.687 9.174 1.399 1.00 54.00 197 ASP A CA 1
ATOM 1527 C C . ASP A 1 197 ? 28.554 9.305 -0.131 1.00 54.00 197 ASP A C 1
ATOM 1529 O O . ASP A 1 197 ? 29.479 8.961 -0.861 1.00 54.00 197 ASP A O 1
ATOM 1533 N N . ALA A 1 198 ? 27.422 9.806 -0.641 1.00 55.75 198 ALA A N 1
ATOM 1534 C CA . ALA A 1 198 ? 27.195 9.979 -2.081 1.00 55.75 198 ALA A CA 1
ATOM 1535 C C . ALA A 1 198 ? 26.450 11.293 -2.406 1.00 55.75 198 ALA A C 1
ATOM 1537 O O . ALA A 1 198 ? 25.391 11.264 -3.041 1.00 55.75 198 ALA A O 1
ATOM 1538 N N . PRO A 1 199 ? 26.995 12.464 -2.015 1.00 56.31 199 PRO A N 1
ATOM 1539 C CA . PRO A 1 199 ? 26.306 13.754 -2.125 1.00 56.31 199 PRO A CA 1
ATOM 1540 C C . PRO A 1 199 ? 26.107 14.219 -3.576 1.00 56.31 199 PRO A C 1
ATOM 1542 O O . PRO A 1 199 ? 25.272 15.078 -3.835 1.00 56.31 199 PRO A O 1
ATOM 1545 N N . GLN A 1 200 ? 26.872 13.655 -4.518 1.00 54.78 200 GLN A N 1
ATOM 1546 C CA . GLN A 1 200 ? 26.816 13.961 -5.953 1.00 54.78 200 GLN A CA 1
ATOM 1547 C C . GLN A 1 200 ? 26.014 12.929 -6.760 1.00 54.78 200 GLN A C 1
ATOM 1549 O O . GLN A 1 200 ? 25.883 13.075 -7.976 1.00 54.78 200 GLN A O 1
ATOM 1554 N N . SER A 1 201 ? 25.493 11.870 -6.124 1.00 46.81 201 SER A N 1
ATOM 1555 C CA . SER A 1 201 ? 24.649 10.922 -6.848 1.00 46.81 201 SER A CA 1
ATOM 1556 C C . SER A 1 201 ? 23.366 11.627 -7.277 1.00 46.81 201 SER A C 1
ATOM 1558 O O . SER A 1 201 ? 22.622 12.137 -6.438 1.00 46.81 201 SER A O 1
ATOM 1560 N N . LYS A 1 202 ? 23.073 11.617 -8.584 1.00 46.59 202 LYS A N 1
ATOM 1561 C CA . LYS A 1 202 ? 21.796 12.113 -9.128 1.00 46.59 202 LYS A CA 1
ATOM 1562 C C . LYS A 1 202 ? 20.594 11.341 -8.568 1.00 46.59 202 LYS A C 1
ATOM 1564 O O . LYS A 1 202 ? 19.467 11.814 -8.668 1.00 46.59 202 LYS A O 1
ATOM 1569 N N . ILE A 1 203 ? 20.841 10.171 -7.972 1.00 51.06 203 ILE A N 1
ATOM 1570 C CA . ILE A 1 203 ? 19.849 9.275 -7.384 1.00 51.06 203 ILE A CA 1
ATOM 1571 C C . ILE A 1 203 ? 20.392 8.823 -6.015 1.00 51.06 203 ILE A C 1
ATOM 1573 O O . ILE A 1 203 ? 21.151 7.856 -5.940 1.00 51.06 203 ILE A O 1
ATOM 1577 N N . PRO A 1 204 ? 20.069 9.525 -4.910 1.00 54.34 204 PRO A N 1
ATOM 1578 C CA . PRO A 1 204 ? 20.629 9.226 -3.590 1.00 54.34 204 PRO A CA 1
ATOM 1579 C C . PRO A 1 204 ? 20.272 7.800 -3.160 1.00 54.34 204 PRO A C 1
ATOM 1581 O O . PRO A 1 204 ? 19.086 7.479 -3.094 1.00 54.34 204 PRO A O 1
ATOM 1584 N N . HIS A 1 205 ? 21.254 6.939 -2.880 1.00 57.75 205 HIS A N 1
ATOM 1585 C CA . HIS A 1 205 ? 20.959 5.609 -2.343 1.00 57.75 205 HIS A CA 1
ATOM 1586 C C . HIS A 1 205 ? 20.166 5.748 -1.036 1.00 57.75 205 HIS A C 1
ATOM 1588 O O . HIS A 1 205 ? 20.481 6.629 -0.227 1.00 57.75 205 HIS A O 1
ATOM 1594 N N . PRO A 1 206 ? 19.128 4.924 -0.821 1.00 62.28 206 PRO A N 1
ATOM 1595 C CA . PRO A 1 206 ? 18.355 4.997 0.405 1.00 62.28 206 PRO A CA 1
ATOM 1596 C C . PRO A 1 206 ? 19.271 4.736 1.606 1.00 62.28 206 PRO A C 1
ATOM 1598 O O . PRO A 1 206 ? 20.068 3.795 1.578 1.00 62.28 206 PRO A O 1
ATOM 1601 N N . PRO A 1 207 ? 19.206 5.566 2.657 1.00 60.06 207 PRO A N 1
ATOM 1602 C CA . PRO A 1 207 ? 20.073 5.406 3.808 1.00 60.06 207 PRO A CA 1
ATOM 1603 C C . PRO A 1 207 ? 19.673 4.139 4.557 1.00 60.06 207 PRO A C 1
ATOM 1605 O O . PRO A 1 207 ? 18.535 4.020 5.001 1.00 60.06 207 PRO A O 1
ATOM 1608 N N . SER A 1 208 ? 20.624 3.200 4.604 1.00 64.25 208 SER A N 1
ATOM 1609 C CA . SER A 1 208 ? 20.583 1.860 5.201 1.00 64.25 208 SER A CA 1
ATOM 1610 C C . SER A 1 208 ? 19.182 1.289 5.466 1.00 64.25 208 SER A C 1
ATOM 1612 O O . SER A 1 208 ? 18.463 1.691 6.390 1.00 64.25 208 SER A O 1
ATOM 1614 N N . SER A 1 209 ? 18.826 0.240 4.727 1.00 65.12 209 SER A N 1
ATOM 1615 C CA . SER A 1 209 ? 17.641 -0.589 4.986 1.00 65.12 209 SER A CA 1
ATOM 1616 C C . SER A 1 209 ? 17.574 -1.152 6.417 1.00 65.12 209 SER A C 1
ATOM 1618 O O . SER A 1 209 ? 16.503 -1.579 6.852 1.00 65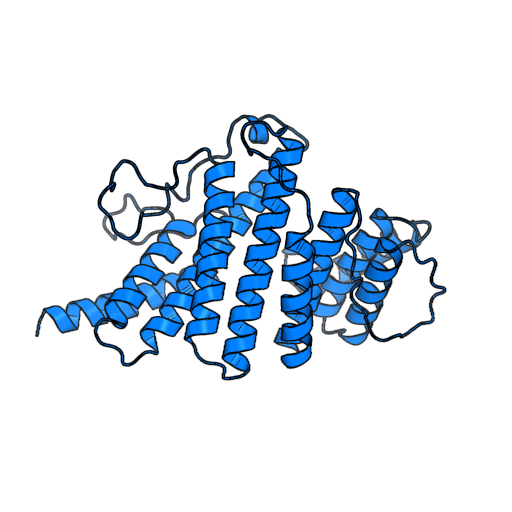.12 209 SER A O 1
ATOM 1620 N N . GLU A 1 210 ? 18.665 -1.094 7.185 1.00 74.38 210 GLU A N 1
ATOM 1621 C CA . GLU A 1 210 ? 18.746 -1.542 8.579 1.00 74.38 210 GLU A CA 1
ATOM 1622 C C . GLU A 1 210 ? 18.577 -0.425 9.614 1.00 74.38 210 GLU A C 1
ATOM 1624 O O . GLU A 1 210 ? 18.542 -0.693 10.815 1.00 74.38 210 GLU A O 1
ATOM 1629 N N . ALA A 1 211 ? 18.433 0.831 9.186 1.00 82.94 211 ALA A N 1
ATOM 1630 C CA . ALA A 1 211 ? 18.332 1.943 10.118 1.00 82.94 211 ALA A CA 1
ATOM 1631 C C . ALA A 1 211 ? 17.156 1.766 11.089 1.00 82.94 211 ALA A C 1
ATOM 1633 O O . ALA A 1 211 ? 16.015 1.507 10.678 1.00 82.94 211 ALA A O 1
ATOM 1634 N N . ALA A 1 212 ? 17.459 1.906 12.380 1.00 88.38 212 ALA A N 1
ATOM 1635 C CA . ALA A 1 212 ? 16.500 1.763 13.460 1.00 88.38 212 ALA A CA 1
ATOM 1636 C C . ALA A 1 212 ? 15.579 2.988 13.568 1.00 88.38 212 ALA A C 1
ATOM 1638 O O . ALA A 1 212 ? 15.910 4.093 13.144 1.00 88.38 212 ALA A O 1
ATOM 1639 N N . LEU A 1 213 ? 14.412 2.788 14.182 1.00 93.88 213 LEU A N 1
ATOM 1640 C CA . LEU A 1 213 ? 13.502 3.879 14.531 1.00 93.88 213 LEU A CA 1
ATOM 1641 C C . LEU A 1 213 ? 14.158 4.867 15.502 1.00 93.88 213 LEU A C 1
ATOM 1643 O O . LEU A 1 213 ? 14.892 4.464 16.410 1.00 93.88 213 LEU A O 1
ATOM 1647 N N . THR A 1 214 ? 13.786 6.142 15.399 1.00 95.44 214 THR A N 1
ATOM 1648 C CA . THR A 1 214 ? 14.206 7.156 16.370 1.00 95.44 214 THR A CA 1
ATOM 1649 C C . THR A 1 214 ? 13.753 6.814 17.794 1.00 95.44 214 THR A C 1
ATOM 1651 O O . THR A 1 214 ? 12.743 6.137 18.036 1.00 95.44 214 THR A O 1
ATOM 1654 N N . SER A 1 215 ? 14.504 7.322 18.775 1.00 95.62 215 SER A N 1
ATOM 1655 C CA . SER A 1 215 ? 14.265 7.056 20.198 1.00 95.62 215 SER A CA 1
ATOM 1656 C C . SER A 1 215 ? 12.877 7.498 20.682 1.00 95.62 215 SER A C 1
ATOM 1658 O O . SER A 1 215 ? 12.319 6.872 21.586 1.00 95.62 215 SER A O 1
ATOM 1660 N N . ALA A 1 216 ? 12.290 8.515 20.039 1.00 95.56 216 ALA A N 1
ATOM 1661 C CA . ALA A 1 216 ? 10.938 9.001 20.307 1.00 95.56 216 ALA A CA 1
ATOM 1662 C C . ALA A 1 216 ? 9.869 7.907 20.131 1.00 95.56 216 ALA A C 1
ATOM 1664 O O . ALA A 1 216 ? 8.900 7.852 20.891 1.00 95.56 216 ALA A O 1
ATOM 1665 N N . TYR A 1 217 ? 10.058 6.999 19.167 1.00 96.75 217 TYR A N 1
ATOM 1666 C CA . TYR A 1 217 ? 9.116 5.915 18.895 1.00 96.75 217 TYR A CA 1
ATOM 1667 C C . TYR A 1 217 ? 9.495 4.612 19.598 1.00 96.75 217 TYR A C 1
ATOM 1669 O O . TYR A 1 217 ? 8.609 3.904 20.074 1.00 96.75 217 TYR A O 1
ATOM 1677 N N . THR A 1 218 ? 10.787 4.283 19.699 1.00 96.38 218 THR A N 1
ATOM 1678 C CA . THR A 1 218 ? 11.227 3.007 20.296 1.00 96.38 218 THR A CA 1
ATOM 1679 C C . THR A 1 218 ? 10.976 2.931 21.797 1.00 96.38 218 THR A C 1
ATOM 1681 O O . THR A 1 218 ? 10.608 1.864 22.291 1.00 96.38 218 THR A O 1
ATOM 1684 N N . LYS A 1 219 ? 11.114 4.053 22.516 1.00 96.50 219 LYS A N 1
ATOM 1685 C CA . LYS A 1 219 ? 10.875 4.130 23.966 1.00 96.50 219 LYS A CA 1
ATOM 1686 C C . LYS A 1 219 ? 9.387 4.154 24.335 1.00 96.50 219 LYS A C 1
ATOM 1688 O O . LYS A 1 219 ? 9.035 3.881 25.478 1.00 96.50 219 LYS A O 1
ATOM 1693 N N . SER A 1 220 ? 8.503 4.457 23.384 1.00 97.25 220 SER A N 1
ATOM 1694 C CA . SER A 1 220 ? 7.062 4.538 23.626 1.00 97.25 220 SER A CA 1
ATOM 1695 C C . SER A 1 220 ? 6.373 3.186 23.443 1.00 97.25 220 SER A C 1
ATOM 1697 O O . SER A 1 220 ? 6.349 2.624 22.347 1.00 97.25 220 SER A O 1
ATOM 1699 N N . VAL A 1 221 ? 5.725 2.685 24.498 1.00 96.38 221 VAL A N 1
ATOM 1700 C CA . VAL A 1 221 ? 4.979 1.413 24.464 1.00 96.38 221 VAL A CA 1
ATOM 1701 C C . VAL A 1 221 ? 3.858 1.439 23.418 1.00 96.38 221 VAL A C 1
ATOM 1703 O O . VAL A 1 221 ? 3.674 0.463 22.688 1.00 96.38 221 VAL A O 1
ATOM 1706 N N . SER A 1 222 ? 3.138 2.558 23.306 1.00 96.31 222 SER A N 1
ATOM 1707 C CA . SER A 1 222 ? 1.988 2.702 22.408 1.00 96.31 222 SER A CA 1
ATOM 1708 C C . SER A 1 222 ? 2.381 2.987 20.955 1.00 96.31 222 SER A C 1
ATOM 1710 O O . SER A 1 222 ? 1.677 2.547 20.044 1.00 96.31 222 SER A O 1
ATOM 1712 N N . MET A 1 223 ? 3.505 3.672 20.708 1.00 97.06 223 MET A N 1
ATOM 1713 C CA . MET A 1 223 ? 3.923 4.059 19.351 1.00 97.06 223 MET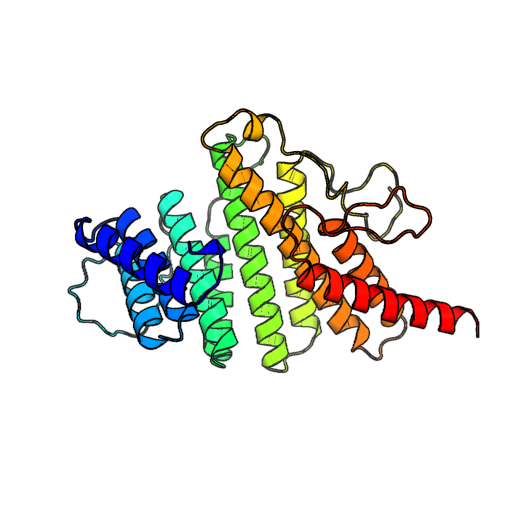 A CA 1
ATOM 1714 C C . MET A 1 223 ? 4.905 3.086 18.699 1.00 97.06 223 MET A C 1
ATOM 1716 O O . MET A 1 223 ? 4.917 2.989 17.473 1.00 97.06 223 MET A O 1
ATOM 1720 N N . ARG A 1 224 ? 5.685 2.322 19.475 1.00 97.00 224 ARG A N 1
ATOM 1721 C CA . ARG A 1 224 ? 6.735 1.432 18.950 1.00 97.00 224 ARG A CA 1
ATOM 1722 C C . ARG A 1 224 ? 6.233 0.489 17.858 1.00 97.00 224 ARG A C 1
ATOM 1724 O O . ARG A 1 224 ? 6.848 0.372 16.802 1.00 97.00 224 ARG A O 1
ATOM 1731 N N . LYS A 1 225 ? 5.109 -0.194 18.098 1.00 96.38 225 LYS A N 1
ATOM 1732 C CA . LYS A 1 225 ? 4.555 -1.168 17.142 1.00 96.38 225 LYS A CA 1
ATOM 1733 C C . LYS A 1 225 ? 3.971 -0.492 15.888 1.00 96.38 225 LYS A C 1
ATOM 1735 O O . LYS A 1 225 ? 4.318 -0.942 14.792 1.00 96.38 225 LYS A O 1
ATOM 1740 N N . PRO A 1 226 ? 3.128 0.555 15.999 1.00 96.69 226 PRO A N 1
ATOM 1741 C CA . PRO A 1 226 ? 2.681 1.320 14.835 1.00 96.69 226 PRO A CA 1
ATOM 1742 C C . PRO A 1 226 ? 3.829 1.914 14.011 1.00 96.69 226 PRO A C 1
ATOM 1744 O O . PRO A 1 226 ? 3.840 1.721 12.802 1.00 96.69 226 PRO A O 1
ATOM 1747 N N . ALA A 1 227 ? 4.822 2.545 14.646 1.00 97.12 227 ALA A N 1
ATOM 1748 C CA . ALA A 1 227 ? 5.964 3.146 13.956 1.00 97.12 227 ALA A CA 1
ATOM 1749 C C . ALA A 1 227 ? 6.821 2.100 13.227 1.00 97.12 227 ALA A C 1
ATOM 1751 O O . ALA A 1 227 ? 7.174 2.302 12.071 1.00 97.12 227 ALA A O 1
ATOM 1752 N N . ARG A 1 228 ? 7.085 0.941 13.850 1.00 95.50 228 ARG A N 1
ATOM 1753 C CA . ARG A 1 228 ? 7.830 -0.157 13.200 1.00 95.50 228 ARG A CA 1
ATOM 1754 C C . ARG A 1 228 ? 7.083 -0.714 11.996 1.00 95.50 228 ARG A C 1
ATOM 1756 O O . ARG A 1 228 ? 7.690 -0.969 10.962 1.00 95.50 228 ARG A O 1
ATOM 1763 N N . SER A 1 229 ? 5.768 -0.889 12.131 1.00 94.94 229 SER A N 1
ATOM 1764 C CA . SER A 1 229 ? 4.934 -1.370 11.024 1.00 94.94 229 SER A CA 1
ATOM 1765 C C . SER A 1 229 ? 4.920 -0.354 9.881 1.00 94.94 229 SER A C 1
ATOM 1767 O O . SER A 1 229 ? 5.124 -0.740 8.739 1.00 94.94 229 SER A O 1
ATOM 1769 N N . LEU A 1 230 ? 4.768 0.937 10.196 1.00 96.69 230 LEU A N 1
ATOM 1770 C CA . LEU A 1 230 ? 4.773 2.014 9.209 1.00 96.69 230 LEU A CA 1
ATOM 1771 C C . LEU A 1 230 ? 6.124 2.146 8.497 1.00 96.69 230 LEU A C 1
ATOM 1773 O O . LEU A 1 230 ? 6.136 2.307 7.284 1.00 96.69 230 LEU A O 1
ATOM 1777 N N . LEU A 1 231 ? 7.249 2.032 9.213 1.00 95.00 231 LEU A N 1
ATOM 1778 C CA . LEU A 1 231 ? 8.586 2.046 8.609 1.00 95.00 231 LEU A CA 1
ATOM 1779 C C . LEU A 1 231 ? 8.743 0.904 7.603 1.00 95.00 231 LEU A C 1
ATOM 1781 O O . LEU A 1 231 ? 9.105 1.142 6.453 1.00 95.00 231 LEU A O 1
ATOM 1785 N N . ARG A 1 232 ? 8.416 -0.324 8.018 1.00 93.38 232 ARG A N 1
ATOM 1786 C CA . ARG A 1 232 ? 8.440 -1.499 7.140 1.00 93.38 232 ARG A CA 1
ATOM 1787 C C . ARG A 1 232 ? 7.566 -1.288 5.903 1.00 93.38 232 ARG A C 1
ATOM 1789 O O . ARG A 1 232 ? 8.015 -1.521 4.785 1.00 93.38 232 ARG A O 1
ATOM 1796 N N . ASP A 1 233 ? 6.325 -0.858 6.107 1.00 95.06 233 ASP A N 1
ATOM 1797 C CA . ASP A 1 233 ? 5.361 -0.694 5.022 1.00 95.06 233 ASP A CA 1
ATOM 1798 C C . ASP A 1 233 ? 5.792 0.436 4.072 1.00 95.06 233 ASP A C 1
ATOM 1800 O O . ASP A 1 233 ? 5.649 0.296 2.864 1.00 95.06 233 ASP A O 1
ATOM 1804 N N . SER A 1 234 ? 6.402 1.508 4.584 1.00 95.56 234 SER A N 1
ATOM 1805 C CA . SER A 1 234 ? 6.911 2.620 3.769 1.00 95.56 234 SER A CA 1
ATOM 1806 C C . SER A 1 234 ? 8.110 2.215 2.916 1.00 95.56 234 SER A C 1
ATOM 1808 O O . SER A 1 234 ? 8.153 2.558 1.739 1.00 95.56 234 SER A O 1
ATOM 1810 N N . ARG A 1 235 ? 9.044 1.423 3.462 1.00 93.31 235 ARG A N 1
ATOM 1811 C CA . ARG A 1 235 ? 10.164 0.861 2.687 1.00 93.31 235 ARG A CA 1
ATOM 1812 C C . ARG A 1 235 ? 9.670 -0.011 1.533 1.00 93.31 235 ARG A C 1
ATOM 1814 O O . ARG A 1 235 ? 10.130 0.143 0.407 1.00 93.31 235 ARG A O 1
ATOM 1821 N N . ARG A 1 236 ? 8.686 -0.878 1.796 1.00 94.00 236 ARG A N 1
ATOM 1822 C CA . ARG A 1 236 ? 8.067 -1.716 0.757 1.00 94.00 236 ARG A CA 1
ATOM 1823 C C . ARG A 1 236 ? 7.337 -0.887 -0.293 1.00 94.00 236 ARG A C 1
ATOM 1825 O O . ARG A 1 236 ? 7.529 -1.131 -1.473 1.00 94.00 236 ARG A O 1
ATOM 1832 N N . THR A 1 237 ? 6.560 0.115 0.117 1.00 96.31 237 THR A N 1
ATOM 1833 C CA . THR A 1 237 ? 5.877 1.032 -0.810 1.00 96.31 237 THR A CA 1
ATOM 1834 C C . THR A 1 237 ? 6.868 1.795 -1.691 1.00 96.31 237 THR A C 1
ATOM 1836 O O . THR A 1 237 ? 6.641 1.903 -2.892 1.00 96.31 237 THR A O 1
ATOM 1839 N N . ALA A 1 238 ? 7.979 2.286 -1.132 1.00 94.94 238 ALA A N 1
ATOM 1840 C CA . ALA A 1 238 ? 9.023 2.944 -1.915 1.00 94.94 238 ALA A CA 1
ATOM 1841 C C . ALA A 1 238 ? 9.653 1.979 -2.931 1.00 94.94 238 ALA A C 1
ATOM 1843 O O . ALA A 1 238 ? 9.756 2.311 -4.109 1.00 94.94 238 ALA A O 1
ATOM 1844 N N . ALA A 1 239 ? 10.022 0.770 -2.499 1.00 94.19 239 ALA A N 1
ATOM 1845 C CA . ALA A 1 239 ? 10.597 -0.233 -3.390 1.00 94.19 239 ALA A CA 1
ATOM 1846 C C . ALA A 1 239 ? 9.645 -0.664 -4.511 1.00 94.19 239 ALA A C 1
ATOM 1848 O O . ALA A 1 239 ? 10.076 -0.777 -5.655 1.00 94.19 239 ALA A O 1
ATOM 1849 N N . GLU A 1 240 ? 8.363 -0.856 -4.202 1.00 96.81 240 GLU A N 1
ATOM 1850 C CA . GLU A 1 240 ? 7.335 -1.182 -5.190 1.00 96.81 240 GLU A CA 1
ATOM 1851 C C . GLU A 1 240 ? 7.218 -0.074 -6.242 1.00 96.81 240 GLU A C 1
ATOM 1853 O O . GLU A 1 240 ? 7.298 -0.342 -7.439 1.00 96.81 240 GLU A O 1
ATOM 1858 N N . ALA A 1 241 ? 7.122 1.187 -5.807 1.00 97.75 241 ALA A N 1
ATOM 1859 C CA . ALA A 1 241 ? 7.023 2.325 -6.714 1.00 97.75 241 ALA A CA 1
ATOM 1860 C C . ALA A 1 241 ? 8.239 2.425 -7.654 1.00 97.75 241 ALA A C 1
ATOM 1862 O O . ALA A 1 241 ? 8.073 2.600 -8.862 1.00 97.75 241 ALA A O 1
ATOM 1863 N N . TRP A 1 242 ? 9.454 2.252 -7.123 1.00 96.19 242 TRP A N 1
ATOM 1864 C CA . TRP A 1 242 ? 10.678 2.208 -7.927 1.00 96.19 242 TRP A CA 1
ATOM 1865 C C . TRP A 1 242 ? 10.724 1.018 -8.879 1.00 96.19 242 TRP A C 1
ATOM 1867 O O . TRP A 1 242 ? 11.072 1.185 -10.045 1.00 96.19 242 TRP A O 1
ATOM 1877 N N . SER A 1 243 ? 10.318 -0.167 -8.428 1.00 97.12 243 SER A N 1
ATOM 1878 C CA . SER A 1 243 ? 10.254 -1.357 -9.277 1.00 97.12 243 SER A CA 1
ATOM 1879 C C . SER A 1 243 ? 9.305 -1.159 -10.459 1.00 97.12 243 SER A C 1
ATOM 1881 O O . SER A 1 243 ? 9.683 -1.405 -11.604 1.00 97.12 243 SER A O 1
ATOM 1883 N N . LEU A 1 244 ? 8.099 -0.640 -10.209 1.00 98.25 244 LEU A N 1
ATOM 1884 C CA . LEU A 1 244 ? 7.113 -0.368 -11.255 1.00 98.25 244 LEU A CA 1
ATOM 1885 C C . LEU A 1 244 ? 7.599 0.710 -12.233 1.00 98.25 244 LEU A C 1
ATOM 1887 O O . LEU A 1 244 ? 7.422 0.559 -13.441 1.00 98.25 244 LEU A O 1
ATOM 1891 N N . MET A 1 245 ? 8.276 1.760 -11.751 1.00 98.00 245 MET A N 1
ATOM 1892 C CA . MET A 1 245 ? 8.929 2.732 -12.638 1.00 98.00 245 MET A CA 1
ATOM 1893 C C . MET A 1 245 ? 10.011 2.078 -13.500 1.00 98.00 245 MET A C 1
ATOM 1895 O O . MET A 1 245 ? 10.097 2.391 -14.686 1.00 98.00 245 MET A O 1
ATOM 1899 N N . GLY A 1 246 ? 10.782 1.142 -12.940 1.00 96.75 246 GLY A N 1
ATOM 1900 C CA . GLY A 1 246 ? 11.759 0.346 -13.680 1.00 96.75 246 GLY A CA 1
ATOM 1901 C C . GLY A 1 246 ? 11.116 -0.481 -14.792 1.00 96.75 246 GLY A C 1
ATOM 1902 O O . GLY A 1 246 ? 11.593 -0.445 -15.921 1.00 96.75 246 GLY A O 1
ATOM 1903 N N . VAL A 1 247 ? 9.980 -1.133 -14.516 1.00 97.75 247 VAL A N 1
ATOM 1904 C CA . VAL A 1 247 ? 9.216 -1.892 -15.526 1.00 97.75 247 VAL A CA 1
ATOM 1905 C C . VAL A 1 247 ? 8.735 -0.980 -16.659 1.00 97.75 247 VAL A C 1
ATOM 1907 O O . VAL A 1 247 ? 8.871 -1.325 -17.832 1.00 97.75 247 VAL A O 1
ATOM 1910 N N . LEU A 1 248 ? 8.194 0.197 -16.331 1.00 97.31 248 LEU A N 1
ATOM 1911 C CA . LEU A 1 248 ? 7.732 1.159 -17.338 1.00 97.31 248 LEU A CA 1
ATOM 1912 C C . LEU A 1 248 ? 8.885 1.757 -18.152 1.00 97.31 248 LEU A C 1
ATOM 1914 O O . LEU A 1 248 ? 8.718 2.011 -19.344 1.00 97.31 248 LEU A O 1
ATOM 1918 N N . ALA A 1 249 ? 10.038 1.985 -17.523 1.00 96.25 249 ALA A N 1
ATOM 1919 C CA . ALA A 1 249 ? 11.241 2.434 -18.209 1.00 96.25 249 ALA A CA 1
ATOM 1920 C C . ALA A 1 249 ? 11.773 1.344 -19.148 1.00 96.25 249 ALA A C 1
ATOM 1922 O O . ALA A 1 249 ? 12.014 1.638 -20.310 1.00 96.25 249 ALA A O 1
ATOM 1923 N N . GLU A 1 250 ? 11.871 0.090 -18.699 1.00 95.44 250 GLU A N 1
ATOM 1924 C CA . GLU A 1 250 ? 12.347 -1.037 -19.517 1.00 95.44 250 GLU A CA 1
ATOM 1925 C C . GLU A 1 250 ? 11.459 -1.275 -20.747 1.00 95.44 250 GLU A C 1
ATOM 1927 O O . GLU A 1 250 ? 11.964 -1.616 -21.814 1.00 95.44 250 GLU A O 1
ATOM 1932 N N . ALA A 1 251 ? 10.149 -1.049 -20.622 1.00 94.94 251 ALA A N 1
ATOM 1933 C CA . ALA A 1 251 ? 9.193 -1.159 -21.723 1.00 94.94 251 ALA A CA 1
ATOM 1934 C C . ALA A 1 251 ? 9.244 0.010 -22.731 1.00 94.94 251 ALA A C 1
ATOM 1936 O O . ALA A 1 251 ? 8.508 -0.006 -23.716 1.00 94.94 251 ALA A O 1
ATOM 1937 N N . SER A 1 252 ? 10.052 1.043 -22.480 1.00 93.81 252 SER A N 1
ATOM 1938 C CA . SER A 1 252 ? 10.188 2.211 -23.351 1.00 93.81 252 SER A CA 1
ATOM 1939 C C . SER A 1 252 ? 11.299 2.021 -24.385 1.00 93.81 252 SER A C 1
ATOM 1941 O O . SER A 1 252 ? 12.422 1.654 -24.042 1.00 93.81 252 SER A O 1
ATOM 1943 N N . ASP A 1 253 ? 11.025 2.405 -25.632 1.00 91.88 253 ASP A N 1
ATOM 1944 C CA . ASP A 1 253 ? 12.013 2.430 -26.722 1.00 91.88 253 ASP A CA 1
ATOM 1945 C C . ASP A 1 253 ? 12.909 3.685 -26.707 1.00 91.88 253 ASP A C 1
ATOM 1947 O O . ASP A 1 253 ? 13.718 3.901 -27.611 1.00 91.88 253 ASP A O 1
ATOM 1951 N N . ALA A 1 254 ? 12.759 4.558 -25.705 1.00 92.62 254 ALA A N 1
ATOM 1952 C CA . ALA A 1 254 ? 13.568 5.767 -25.599 1.00 92.62 254 ALA A CA 1
ATOM 1953 C C . ALA A 1 254 ? 15.063 5.433 -25.390 1.00 92.62 254 ALA A C 1
ATOM 1955 O O . ALA A 1 254 ? 15.387 4.525 -24.621 1.00 92.62 254 ALA A O 1
ATOM 1956 N N . PRO A 1 255 ? 15.998 6.194 -25.989 1.00 91.88 255 PRO A N 1
ATOM 1957 C CA . PRO A 1 255 ? 17.419 6.060 -25.679 1.00 91.88 255 PRO A CA 1
ATOM 1958 C C . PRO A 1 255 ? 17.673 6.224 -24.175 1.00 91.88 255 PRO A C 1
ATOM 1960 O O . PRO A 1 255 ? 17.122 7.132 -23.550 1.00 91.88 255 PRO A O 1
ATOM 1963 N N . GLY A 1 256 ? 18.501 5.358 -23.589 1.00 91.38 256 GLY A N 1
ATOM 1964 C CA . GLY A 1 256 ? 18.792 5.388 -22.151 1.00 91.38 256 GLY A CA 1
ATOM 1965 C C . GLY A 1 256 ? 17.742 4.702 -21.261 1.00 91.38 256 GLY A C 1
ATOM 1966 O O . GLY A 1 256 ? 17.799 4.812 -20.035 1.00 91.38 256 GLY A O 1
ATOM 1967 N N . SER A 1 257 ? 16.728 4.048 -21.843 1.00 93.88 257 SER A N 1
ATOM 1968 C CA . SER A 1 257 ? 15.620 3.462 -21.080 1.00 93.88 257 SER A CA 1
ATOM 1969 C C . SER A 1 257 ? 16.050 2.314 -20.165 1.00 93.88 257 SER A C 1
ATOM 1971 O O . SER A 1 257 ? 15.543 2.196 -19.048 1.00 93.88 257 SER A O 1
ATOM 1973 N N . LYS A 1 258 ? 17.028 1.509 -20.595 1.00 93.94 258 LYS A N 1
ATOM 1974 C CA . LYS A 1 258 ? 17.577 0.390 -19.816 1.00 93.94 258 LYS A CA 1
ATOM 1975 C C . LYS A 1 258 ? 18.416 0.871 -18.640 1.00 93.94 258 LYS A C 1
ATOM 1977 O O . LYS A 1 258 ? 18.294 0.325 -17.550 1.00 93.94 258 LYS A O 1
ATOM 1982 N N . GLU A 1 259 ? 19.216 1.909 -18.839 1.00 92.00 259 GLU A N 1
ATOM 1983 C CA . GLU A 1 259 ? 20.013 2.556 -17.799 1.00 92.00 259 GLU A CA 1
ATOM 1984 C C . GLU A 1 259 ? 19.083 3.135 -16.730 1.00 92.00 259 GLU A C 1
ATOM 1986 O O . GLU A 1 259 ? 19.228 2.837 -15.547 1.00 92.00 259 GLU A O 1
ATOM 1991 N N . LYS A 1 260 ? 18.030 3.845 -17.154 1.00 92.62 260 LYS A N 1
ATOM 1992 C CA . LYS A 1 260 ? 17.005 4.363 -16.242 1.00 92.62 260 LYS A CA 1
ATOM 1993 C C . LYS A 1 260 ? 16.260 3.250 -15.495 1.00 92.62 260 LYS A C 1
ATOM 1995 O O . LYS A 1 260 ? 15.969 3.391 -14.307 1.00 92.62 260 LYS A O 1
ATOM 2000 N N . ALA A 1 261 ? 15.932 2.147 -16.169 1.00 95.00 261 ALA A N 1
ATOM 2001 C CA . ALA A 1 261 ? 15.294 0.997 -15.533 1.00 95.00 261 ALA A CA 1
ATOM 2002 C C . ALA A 1 261 ? 16.211 0.353 -14.484 1.00 95.00 261 ALA A C 1
ATOM 2004 O O . ALA A 1 261 ? 15.761 0.047 -13.379 1.00 95.00 261 ALA A O 1
ATOM 2005 N N . MET A 1 262 ? 17.501 0.208 -14.802 1.00 92.38 262 MET A N 1
ATOM 2006 C CA . MET A 1 262 ? 18.521 -0.289 -13.881 1.00 92.38 262 MET A CA 1
ATOM 2007 C C . MET A 1 262 ? 18.595 0.580 -12.624 1.00 92.38 262 MET A C 1
ATOM 2009 O O . MET A 1 262 ? 18.486 0.043 -11.526 1.00 92.38 262 MET A O 1
ATOM 2013 N N . GLU A 1 263 ? 18.689 1.904 -12.775 1.00 90.31 263 GLU A N 1
ATOM 2014 C CA . GLU A 1 263 ? 18.720 2.857 -11.657 1.00 90.31 263 GLU A CA 1
ATOM 2015 C C . GLU A 1 263 ? 17.481 2.731 -10.755 1.00 90.31 263 GLU A C 1
ATOM 2017 O O . GLU A 1 263 ? 17.580 2.733 -9.524 1.00 90.31 263 GLU A O 1
ATOM 2022 N N . CYS A 1 264 ? 16.299 2.570 -11.360 1.00 92.75 264 CYS A N 1
ATOM 2023 C CA . CYS A 1 264 ? 15.058 2.350 -10.623 1.00 92.75 264 CYS A CA 1
ATOM 2024 C C . CYS A 1 264 ? 15.107 1.040 -9.820 1.00 92.75 264 CYS A C 1
ATOM 2026 O O . CYS A 1 264 ? 14.768 1.026 -8.636 1.00 92.75 264 CYS A O 1
ATOM 2028 N N . TYR A 1 265 ? 15.568 -0.059 -10.423 1.00 92.69 265 TYR A N 1
ATOM 2029 C CA . TYR A 1 265 ? 15.687 -1.340 -9.726 1.00 92.69 265 TYR A CA 1
ATOM 2030 C C . TYR A 1 265 ? 16.749 -1.327 -8.621 1.00 92.69 265 TYR A C 1
ATOM 2032 O O . TYR A 1 265 ? 16.506 -1.880 -7.549 1.00 92.69 265 TYR A O 1
ATOM 2040 N N . GLU A 1 266 ? 17.885 -0.659 -8.822 1.00 88.19 266 GLU A N 1
ATOM 2041 C CA . GLU A 1 266 ? 18.900 -0.470 -7.776 1.00 88.19 266 GLU A CA 1
ATOM 2042 C C . GLU A 1 266 ? 18.327 0.275 -6.574 1.00 88.19 266 GLU A C 1
ATOM 2044 O O . GLU A 1 266 ? 18.528 -0.124 -5.423 1.00 88.19 266 GLU A O 1
ATOM 2049 N N . ARG A 1 267 ? 17.544 1.326 -6.832 1.00 87.81 267 ARG A N 1
ATOM 2050 C CA . ARG A 1 267 ? 16.880 2.080 -5.773 1.00 87.81 267 ARG A CA 1
ATOM 2051 C C . ARG A 1 267 ? 15.817 1.257 -5.054 1.00 87.81 267 ARG A C 1
ATOM 2053 O O . ARG A 1 267 ? 15.743 1.315 -3.827 1.00 87.81 267 ARG A O 1
ATOM 2060 N N . ALA A 1 268 ? 15.039 0.459 -5.786 1.00 91.31 268 ALA A N 1
ATOM 2061 C CA . ALA A 1 268 ? 14.087 -0.470 -5.188 1.00 91.31 268 ALA A CA 1
ATOM 2062 C C . ALA A 1 268 ? 14.793 -1.453 -4.241 1.00 91.31 268 ALA A C 1
ATOM 2064 O O . ALA A 1 268 ? 14.390 -1.596 -3.085 1.00 91.31 268 ALA A O 1
ATOM 2065 N N . LEU A 1 269 ? 15.891 -2.066 -4.695 1.00 88.12 269 LEU A N 1
ATOM 2066 C CA . LEU A 1 269 ? 16.694 -2.991 -3.894 1.00 88.12 269 LEU A CA 1
ATOM 2067 C C . LEU A 1 269 ? 17.280 -2.331 -2.647 1.00 88.12 269 LEU A C 1
ATOM 2069 O O . LEU A 1 269 ? 17.265 -2.950 -1.586 1.00 88.12 269 LEU A O 1
ATOM 2073 N N . GLY A 1 270 ? 17.735 -1.081 -2.735 1.00 85.44 270 GLY A N 1
ATOM 2074 C CA . GLY A 1 270 ? 18.258 -0.359 -1.575 1.00 85.44 270 GLY A CA 1
ATOM 2075 C C . GLY A 1 270 ? 17.230 -0.179 -0.447 1.00 85.44 270 GLY A C 1
ATOM 2076 O O . GLY A 1 270 ? 17.602 -0.123 0.723 1.00 85.44 270 GLY A O 1
ATOM 2077 N N . TRP A 1 271 ? 15.934 -0.119 -0.768 1.00 87.19 271 TRP A N 1
ATOM 2078 C CA . TRP A 1 271 ? 14.876 0.038 0.236 1.00 87.19 271 TRP A CA 1
ATOM 2079 C C . TRP A 1 271 ? 14.475 -1.269 0.922 1.00 87.19 271 TRP A C 1
ATOM 2081 O O . TRP A 1 271 ? 14.101 -1.252 2.097 1.00 87.19 271 TRP A O 1
ATOM 2091 N N . VAL A 1 272 ? 14.536 -2.392 0.207 1.00 86.62 272 VAL A N 1
ATOM 2092 C CA . VAL A 1 272 ? 14.070 -3.700 0.702 1.00 86.62 272 VAL A CA 1
ATOM 2093 C C . VAL A 1 272 ? 15.180 -4.699 1.004 1.00 86.62 272 VAL A C 1
ATOM 2095 O O . VAL A 1 272 ? 14.872 -5.760 1.544 1.00 86.62 272 VAL A O 1
ATOM 2098 N N . GLY A 1 273 ? 16.428 -4.407 0.646 1.00 77.62 273 GLY A N 1
ATOM 2099 C CA . GLY A 1 273 ? 17.567 -5.315 0.743 1.00 77.62 273 GLY A CA 1
ATOM 2100 C C . GLY A 1 273 ? 18.634 -4.841 1.714 1.00 77.62 273 GLY A C 1
ATOM 2101 O O . GLY A 1 273 ? 18.855 -3.645 1.861 1.00 77.62 273 GLY A O 1
ATOM 2102 N N . VAL A 1 274 ? 19.316 -5.779 2.360 1.00 66.94 274 VAL A N 1
ATOM 2103 C CA . VAL A 1 274 ? 20.481 -5.523 3.218 1.00 66.94 274 VAL A CA 1
ATOM 2104 C C . VAL A 1 274 ? 21.754 -5.612 2.379 1.00 66.94 274 VAL A C 1
ATOM 2106 O O . VAL A 1 274 ? 21.897 -6.547 1.583 1.00 66.94 274 VAL A O 1
ATOM 2109 N N . ALA A 1 275 ? 22.670 -4.655 2.558 1.00 59.44 275 ALA A N 1
ATOM 2110 C CA . ALA A 1 275 ? 23.998 -4.711 1.955 1.00 59.44 275 ALA A CA 1
ATOM 2111 C C . ALA A 1 275 ? 24.719 -5.981 2.432 1.00 59.44 275 ALA A C 1
ATOM 2113 O O . ALA A 1 275 ? 24.771 -6.268 3.624 1.00 59.44 275 ALA A O 1
ATOM 2114 N N . ALA A 1 276 ? 25.231 -6.785 1.504 1.00 53.53 276 ALA A N 1
ATOM 2115 C CA . ALA A 1 276 ? 25.973 -7.980 1.873 1.00 53.53 276 ALA A CA 1
ATOM 2116 C C . ALA A 1 276 ? 27.445 -7.632 2.112 1.00 53.53 276 ALA A C 1
ATOM 2118 O O . ALA A 1 276 ? 28.131 -7.246 1.172 1.00 53.53 276 ALA A O 1
ATOM 2119 N N . ASP A 1 277 ? 27.958 -7.919 3.308 1.00 45.81 277 ASP A N 1
ATOM 2120 C CA . ASP A 1 277 ? 29.405 -7.967 3.593 1.00 45.81 277 ASP A CA 1
ATOM 2121 C C . ASP A 1 277 ? 30.083 -9.233 3.007 1.00 45.81 277 ASP A C 1
ATOM 2123 O O . ASP A 1 277 ? 31.153 -9.658 3.441 1.00 45.81 277 ASP A O 1
ATOM 2127 N N . GLY A 1 278 ? 29.440 -9.908 2.046 1.00 43.53 278 GLY A N 1
ATOM 2128 C CA . GLY A 1 278 ? 29.850 -11.216 1.534 1.00 43.53 278 GLY A CA 1
ATOM 2129 C C . GLY A 1 278 ? 30.485 -11.166 0.135 1.00 43.53 278 GLY A C 1
ATOM 2130 O O . GLY A 1 278 ? 30.037 -10.392 -0.711 1.00 43.53 278 GLY A O 1
ATOM 2131 N N . PRO A 1 279 ? 31.439 -12.069 -0.178 1.00 32.69 279 PRO A N 1
ATOM 2132 C CA . PRO A 1 279 ? 32.208 -12.084 -1.434 1.00 32.69 279 PRO A CA 1
ATOM 2133 C C . PRO A 1 279 ? 31.383 -12.345 -2.712 1.00 32.69 279 PRO A C 1
ATOM 2135 O O . PRO A 1 279 ? 31.921 -12.263 -3.812 1.00 32.69 279 PRO A O 1
ATOM 2138 N N . ALA A 1 280 ? 30.083 -12.636 -2.589 1.00 42.88 280 ALA A N 1
ATOM 2139 C CA . ALA A 1 280 ? 29.162 -12.801 -3.717 1.00 42.88 280 ALA A CA 1
ATOM 2140 C C . ALA A 1 280 ? 28.329 -11.543 -4.039 1.00 42.88 280 ALA A C 1
ATOM 2142 O O . ALA A 1 280 ? 27.638 -11.530 -5.054 1.00 42.88 280 ALA A O 1
ATOM 2143 N N . GLY A 1 281 ? 28.338 -10.506 -3.188 1.00 53.66 281 GLY A N 1
ATOM 2144 C CA . GLY A 1 281 ? 27.602 -9.252 -3.419 1.00 53.66 281 GLY A CA 1
ATOM 2145 C C . GLY A 1 281 ? 26.071 -9.379 -3.534 1.00 53.66 281 GLY A C 1
ATOM 2146 O O . GLY A 1 281 ? 25.408 -8.415 -3.911 1.00 53.66 281 GLY A O 1
ATOM 2147 N N . ILE A 1 282 ? 25.488 -10.548 -3.237 1.00 56.97 282 ILE A N 1
ATOM 2148 C CA . ILE A 1 282 ? 24.034 -10.764 -3.259 1.00 56.97 282 ILE A CA 1
ATOM 2149 C C . ILE A 1 282 ? 23.463 -10.316 -1.912 1.00 56.97 282 ILE A C 1
ATOM 2151 O O . ILE A 1 282 ? 23.682 -10.978 -0.895 1.00 56.97 282 ILE A O 1
ATOM 2155 N N . GLY A 1 283 ? 22.725 -9.202 -1.912 1.00 70.06 283 GLY A N 1
ATOM 2156 C CA . GLY A 1 283 ? 21.969 -8.743 -0.745 1.00 70.06 283 GLY A CA 1
ATOM 2157 C C . GLY A 1 283 ? 20.931 -9.774 -0.282 1.00 70.06 283 GLY A C 1
ATOM 2158 O O . GLY A 1 283 ? 20.525 -10.662 -1.035 1.00 70.06 283 GLY A O 1
ATOM 2159 N N . LYS A 1 284 ? 20.482 -9.673 0.970 1.00 80.31 284 LYS A N 1
ATOM 2160 C CA . LYS A 1 284 ? 19.353 -10.468 1.486 1.00 80.31 284 LYS A CA 1
ATOM 2161 C C . LYS A 1 284 ? 18.118 -9.591 1.626 1.00 80.31 284 LYS A C 1
ATOM 2163 O O . LYS A 1 284 ? 18.242 -8.387 1.837 1.00 80.31 284 LYS A O 1
ATOM 2168 N N . ALA A 1 285 ? 16.937 -10.206 1.563 1.00 84.50 285 ALA A N 1
ATOM 2169 C CA . ALA A 1 285 ? 15.691 -9.535 1.908 1.00 84.50 285 ALA A CA 1
ATOM 2170 C C . ALA A 1 285 ? 15.796 -8.940 3.325 1.00 84.50 285 ALA A C 1
ATOM 2172 O O . ALA A 1 285 ? 16.088 -9.655 4.285 1.00 84.50 285 ALA A O 1
ATOM 2173 N N . GLY A 1 286 ? 15.584 -7.631 3.437 1.00 81.31 286 GLY A N 1
ATOM 2174 C CA . GLY A 1 286 ? 15.522 -6.912 4.702 1.00 81.31 286 GLY A CA 1
ATOM 2175 C C . GLY A 1 286 ? 14.262 -7.241 5.496 1.00 81.31 286 GLY A C 1
ATOM 2176 O O . GLY A 1 286 ? 13.347 -7.923 5.023 1.00 81.31 286 GLY A O 1
ATOM 2177 N N . GLU A 1 287 ? 14.207 -6.750 6.736 1.00 79.56 287 GLU A N 1
ATOM 2178 C CA . GLU A 1 287 ? 13.102 -7.054 7.644 1.00 79.56 287 GLU A CA 1
ATOM 2179 C C . GLU A 1 287 ? 11.738 -6.689 7.027 1.00 79.56 287 GLU A C 1
ATOM 2181 O O . GLU A 1 287 ? 11.431 -5.524 6.772 1.00 79.56 287 GLU A O 1
ATOM 2186 N N . GLY A 1 288 ? 10.877 -7.698 6.861 1.00 78.94 288 GLY A N 1
ATOM 2187 C CA . GLY A 1 288 ? 9.486 -7.523 6.448 1.00 78.94 288 GLY A CA 1
ATOM 2188 C C . GLY A 1 288 ? 9.226 -7.550 4.941 1.00 78.94 288 GLY A C 1
ATOM 2189 O O . GLY A 1 288 ? 8.052 -7.487 4.560 1.00 78.94 288 GLY A O 1
ATOM 2190 N N . THR A 1 289 ? 10.271 -7.692 4.124 1.00 85.19 289 THR A N 1
ATOM 2191 C CA . THR A 1 289 ? 10.188 -8.019 2.693 1.00 85.19 289 THR A CA 1
ATOM 2192 C C . THR A 1 289 ? 9.960 -9.521 2.529 1.00 85.19 289 THR A C 1
ATOM 2194 O O . THR A 1 289 ? 10.649 -10.324 3.160 1.00 85.19 289 THR A O 1
ATOM 2197 N N . LEU A 1 290 ? 8.994 -9.927 1.701 1.00 87.19 290 LEU A N 1
ATOM 2198 C CA . LEU A 1 290 ? 8.783 -11.349 1.422 1.00 87.19 290 LEU A CA 1
ATOM 2199 C C . LEU A 1 290 ? 9.895 -11.888 0.515 1.00 87.19 290 LEU A C 1
ATOM 2201 O O . LEU A 1 290 ? 10.369 -11.198 -0.383 1.00 87.19 290 LEU A O 1
ATOM 2205 N N . GLU A 1 291 ? 10.275 -13.155 0.690 1.00 87.19 291 GLU A N 1
ATOM 2206 C CA . GLU A 1 291 ? 11.301 -13.776 -0.159 1.00 87.19 291 GLU A CA 1
ATOM 2207 C C . GLU A 1 291 ? 10.888 -13.798 -1.641 1.00 87.19 291 GLU A C 1
ATOM 2209 O O . GLU A 1 291 ? 11.721 -13.615 -2.527 1.00 87.19 291 GLU A O 1
ATOM 2214 N N . SER A 1 292 ? 9.594 -13.973 -1.923 1.00 89.62 292 SER A N 1
ATOM 2215 C CA . SER A 1 292 ? 9.048 -13.890 -3.280 1.00 89.62 292 SER A CA 1
ATOM 2216 C C . SER A 1 292 ? 9.202 -12.493 -3.885 1.00 89.62 292 SER A C 1
ATOM 2218 O O . SER A 1 292 ? 9.625 -12.379 -5.031 1.00 89.62 292 SER A O 1
ATOM 2220 N N . GLU A 1 293 ? 8.913 -11.440 -3.115 1.00 90.38 293 GLU A N 1
ATOM 2221 C CA . GLU A 1 293 ? 9.088 -10.045 -3.543 1.00 90.38 293 GLU A CA 1
ATOM 2222 C C . GLU A 1 293 ? 10.565 -9.753 -3.821 1.00 90.38 293 GLU A C 1
ATOM 2224 O O . GLU A 1 293 ? 10.914 -9.250 -4.886 1.00 90.38 293 GLU A O 1
ATOM 2229 N N . TRP A 1 294 ? 11.450 -10.162 -2.906 1.00 90.38 294 TRP A N 1
ATOM 2230 C CA . TRP A 1 294 ? 12.895 -10.025 -3.072 1.00 90.38 294 TRP A CA 1
ATOM 2231 C C . TRP A 1 294 ? 13.402 -10.694 -4.354 1.00 90.38 294 TRP A C 1
ATOM 2233 O O . TRP A 1 294 ? 14.153 -10.084 -5.112 1.00 90.38 294 TRP A O 1
ATOM 2243 N N . LYS A 1 295 ? 12.965 -11.931 -4.629 1.00 91.75 295 LYS A N 1
ATOM 2244 C CA . LYS A 1 295 ? 13.351 -12.670 -5.841 1.00 91.75 295 LYS A CA 1
ATOM 2245 C C . LYS A 1 295 ? 12.945 -11.939 -7.118 1.00 91.75 295 LYS A C 1
ATOM 2247 O O . LYS A 1 295 ? 13.747 -11.883 -8.046 1.00 91.75 295 LYS A O 1
ATOM 2252 N N . VAL A 1 296 ? 11.740 -11.369 -7.162 1.00 93.81 296 VAL A N 1
ATOM 2253 C CA . VAL A 1 296 ? 11.263 -10.601 -8.324 1.00 93.81 296 VAL A CA 1
ATOM 2254 C C . VAL A 1 296 ? 12.117 -9.350 -8.534 1.00 93.81 296 VAL A C 1
ATOM 2256 O O . VAL A 1 296 ? 12.617 -9.133 -9.638 1.00 93.81 296 VAL A O 1
ATOM 2259 N N . LEU A 1 297 ? 12.347 -8.568 -7.475 1.00 92.38 297 LEU A N 1
ATOM 2260 C CA . LEU A 1 297 ? 13.150 -7.342 -7.544 1.00 92.38 297 LEU A CA 1
ATOM 2261 C C . LEU A 1 297 ? 14.588 -7.629 -7.984 1.00 92.38 297 LEU A C 1
ATOM 2263 O O . LEU A 1 297 ? 15.102 -6.994 -8.905 1.00 92.38 297 LEU A O 1
ATOM 2267 N N . TRP A 1 298 ? 15.215 -8.634 -7.371 1.00 91.25 298 TRP A N 1
ATOM 2268 C CA . TRP A 1 298 ? 16.575 -9.042 -7.702 1.00 91.25 298 TRP A CA 1
ATOM 2269 C C . TRP A 1 298 ? 16.685 -9.559 -9.139 1.00 91.25 298 TRP A C 1
ATOM 2271 O O . TRP A 1 298 ? 17.605 -9.183 -9.863 1.00 91.25 298 TRP A O 1
ATOM 2281 N N . SER A 1 299 ? 15.730 -10.384 -9.580 1.00 93.81 299 SER A N 1
ATOM 2282 C CA . SER A 1 299 ? 15.710 -10.911 -10.947 1.00 93.81 299 SER A CA 1
ATOM 2283 C C . SER A 1 299 ? 15.580 -9.805 -11.992 1.00 93.81 299 SER A C 1
ATOM 2285 O O . SER A 1 299 ? 16.249 -9.876 -13.023 1.00 93.81 299 SER A O 1
ATOM 2287 N N . ASN A 1 300 ? 14.728 -8.805 -11.753 1.00 94.88 300 ASN A N 1
ATOM 2288 C CA . ASN A 1 300 ? 14.570 -7.671 -12.663 1.00 94.88 300 ASN A CA 1
ATOM 2289 C C . ASN A 1 300 ? 15.857 -6.843 -12.740 1.00 94.88 300 ASN A C 1
ATOM 2291 O O . ASN A 1 300 ? 16.334 -6.555 -13.837 1.00 94.88 300 ASN A O 1
ATOM 2295 N N . TYR A 1 301 ? 16.469 -6.546 -11.590 1.00 93.00 301 TYR A N 1
ATOM 2296 C CA . TYR A 1 301 ? 17.742 -5.831 -11.539 1.00 93.00 301 TYR A CA 1
ATOM 2297 C C . TYR A 1 301 ? 18.849 -6.553 -12.314 1.00 93.00 301 TYR A C 1
ATOM 2299 O O . TYR A 1 301 ? 19.467 -5.962 -13.197 1.00 93.00 301 TYR A O 1
ATOM 2307 N N . VAL A 1 302 ? 19.089 -7.835 -12.012 1.00 91.94 302 VAL A N 1
ATOM 2308 C CA . VAL A 1 302 ? 20.156 -8.621 -12.650 1.00 91.94 302 VAL A CA 1
ATOM 2309 C C . VAL A 1 302 ? 19.953 -8.685 -14.162 1.00 91.94 302 VAL A C 1
ATOM 2311 O O . VAL A 1 302 ? 20.901 -8.428 -14.903 1.00 91.94 302 VAL A O 1
ATOM 2314 N N . ARG A 1 303 ? 18.717 -8.940 -14.619 1.00 94.69 303 ARG A N 1
ATOM 2315 C CA . ARG A 1 303 ? 18.370 -8.966 -16.048 1.00 94.69 303 ARG A CA 1
ATOM 2316 C C . ARG A 1 303 ? 18.771 -7.665 -16.744 1.00 94.69 303 ARG A C 1
ATOM 2318 O O . ARG A 1 303 ? 19.451 -7.709 -17.768 1.00 94.69 303 ARG A O 1
ATOM 2325 N N . VAL A 1 304 ? 18.352 -6.519 -16.208 1.00 94.00 304 VAL A N 1
ATOM 2326 C CA . VAL A 1 304 ? 18.599 -5.223 -16.854 1.00 94.00 304 VAL A CA 1
ATOM 2327 C C . VAL A 1 304 ? 20.066 -4.813 -16.751 1.00 94.00 304 VAL A C 1
ATOM 2329 O O . VAL A 1 304 ? 20.645 -4.392 -17.750 1.00 94.00 304 VAL A O 1
ATOM 2332 N N . ARG A 1 305 ? 20.707 -5.012 -15.596 1.00 92.25 305 ARG A N 1
ATOM 2333 C CA . ARG A 1 305 ? 22.135 -4.730 -15.398 1.00 92.25 305 ARG A CA 1
ATOM 2334 C C . ARG A 1 305 ? 23.008 -5.478 -16.402 1.00 92.25 305 ARG A C 1
ATOM 2336 O O . ARG A 1 305 ? 23.922 -4.900 -16.988 1.00 92.25 305 ARG A O 1
ATOM 2343 N N . ASP A 1 306 ? 22.739 -6.764 -16.606 1.00 93.06 306 ASP A N 1
ATOM 2344 C CA . ASP A 1 306 ? 23.518 -7.581 -17.533 1.00 93.06 306 ASP A CA 1
ATOM 2345 C C . ASP A 1 306 ? 23.272 -7.149 -18.991 1.00 93.06 306 ASP A C 1
ATOM 2347 O O . ASP A 1 306 ? 24.207 -7.145 -19.797 1.00 93.06 306 ASP A O 1
ATOM 2351 N N . ALA A 1 307 ? 22.059 -6.690 -19.325 1.00 92.81 307 ALA A N 1
ATOM 2352 C CA . ALA A 1 307 ? 21.746 -6.115 -20.632 1.00 92.81 307 ALA A CA 1
ATOM 2353 C C . ALA A 1 307 ? 22.476 -4.781 -20.894 1.00 92.81 307 ALA A C 1
ATOM 2355 O O . ALA A 1 307 ? 23.005 -4.603 -21.992 1.00 92.81 307 ALA A O 1
ATOM 2356 N N . VAL A 1 308 ? 22.546 -3.882 -19.903 1.00 90.94 308 VAL A N 1
ATOM 2357 C CA . VAL A 1 308 ? 23.286 -2.604 -19.986 1.00 90.94 308 VAL A CA 1
ATOM 2358 C C . VAL A 1 308 ? 24.785 -2.865 -20.164 1.00 90.94 308 VAL A C 1
ATOM 2360 O O . VAL A 1 308 ? 25.382 -2.422 -21.142 1.00 90.94 308 VAL A O 1
ATOM 2363 N N . ARG A 1 309 ? 25.385 -3.708 -19.312 1.00 91.44 309 ARG A N 1
ATOM 2364 C CA . ARG A 1 309 ? 26.816 -4.069 -19.403 1.00 91.44 309 ARG A CA 1
ATOM 2365 C C . ARG A 1 309 ? 27.190 -4.737 -20.724 1.00 91.44 309 ARG A C 1
ATOM 2367 O O . ARG A 1 309 ? 28.306 -4.582 -21.212 1.00 91.44 309 ARG A O 1
ATOM 2374 N N . SER A 1 310 ? 26.279 -5.523 -21.291 1.00 90.50 310 SER A N 1
ATOM 2375 C CA . SER A 1 310 ? 26.493 -6.160 -22.594 1.00 90.50 310 SER A CA 1
ATOM 2376 C C . SER A 1 310 ? 26.468 -5.151 -23.744 1.00 90.50 310 SER A C 1
ATOM 2378 O O . SER A 1 310 ? 27.098 -5.397 -24.769 1.00 90.50 310 SER A O 1
ATOM 2380 N N . HIS A 1 311 ? 25.744 -4.041 -23.586 1.00 85.12 311 HIS A N 1
ATOM 2381 C CA . HIS A 1 311 ? 25.700 -2.951 -24.556 1.00 85.12 311 HIS A CA 1
ATOM 2382 C C . HIS A 1 311 ? 26.963 -2.080 -24.486 1.00 85.12 311 HIS A C 1
ATOM 2384 O O . HIS A 1 311 ? 27.498 -1.726 -25.524 1.00 85.12 311 HIS A O 1
ATOM 2390 N N . GLU A 1 31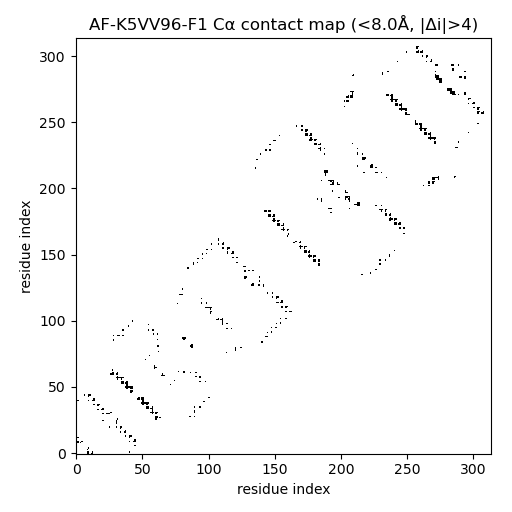2 ? 27.491 -1.811 -23.288 1.00 81.44 312 GLU A N 1
ATOM 2391 C CA . GLU A 1 312 ? 28.738 -1.043 -23.088 1.00 81.44 312 GLU A CA 1
ATOM 2392 C C . GLU A 1 312 ? 29.999 -1.746 -23.619 1.00 81.44 312 GLU A C 1
ATOM 2394 O O . GLU A 1 312 ? 31.022 -1.107 -23.851 1.00 81.44 312 GLU A O 1
ATOM 2399 N N . ARG A 1 313 ? 29.952 -3.074 -23.778 1.00 77.06 313 ARG A N 1
ATOM 2400 C CA . ARG A 1 313 ? 31.072 -3.886 -24.287 1.00 77.06 313 ARG A CA 1
ATOM 2401 C C . ARG A 1 313 ? 31.111 -4.010 -25.814 1.00 77.06 313 ARG A C 1
ATOM 2403 O O . ARG A 1 313 ? 32.043 -4.634 -26.318 1.00 77.06 313 ARG A O 1
ATOM 2410 N N . LYS A 1 314 ? 30.100 -3.506 -26.525 1.00 60.62 314 LYS A N 1
ATOM 2411 C CA . LYS A 1 314 ? 30.022 -3.514 -27.993 1.00 60.62 314 LYS A CA 1
ATOM 2412 C C . LYS A 1 314 ? 30.405 -2.155 -28.552 1.00 60.62 314 LYS A C 1
ATOM 2414 O O . LYS A 1 314 ? 31.032 -2.161 -29.631 1.00 60.62 314 LYS A O 1
#

Sequence (314 aa):
MERMGTRDALFEARAEYERVWAAQPGQGVLAARTALKLGDINRRLGDKDEAMTWWTRALDLLQGKQSPAEAAGKLVIPNTLPSEPLTQRTFLSLLVSLSAFYATSGQLRQAQILEEQSLELLRTIPQPESLQAASPPQALHALYVLHRSSLLSIHLAEVLYALRNKPVASIEWLTRAAESAERVALTLTGLPPIHPDAPQSKIPHPPSSEAALTSAYTKSVSMRKPARSLLRDSRRTAAEAWSLMGVLAEASDAPGSKEKAMECYERALGWVGVAADGPAGIGKAGEGTLESEWKVLWSNYVRVRDAVRSHERK

pLDDT: mean 88.66, std 13.82, range [32.69, 98.75]

Solvent-accessible surface area (backbone atoms only — not comparable to full-atom values): 16837 Å² total; per-residue (Å²): 89,66,87,73,70,43,72,66,34,40,54,54,41,45,54,54,47,51,53,53,48,72,76,42,92,75,59,48,60,66,40,21,49,47,28,34,51,48,12,57,45,29,46,75,75,65,40,55,69,61,13,52,52,25,40,47,53,16,51,36,31,64,70,69,48,86,71,70,100,74,76,91,60,82,86,72,83,71,95,67,79,59,87,49,69,69,49,34,56,46,51,54,51,47,52,54,53,52,33,54,47,26,48,76,69,70,38,40,67,60,16,42,55,50,32,55,52,47,53,55,54,58,69,68,54,87,68,70,97,38,69,85,81,35,55,71,71,56,33,53,48,51,41,50,53,44,38,52,48,17,54,41,27,39,54,38,18,52,37,40,48,76,72,67,47,66,63,66,61,24,44,54,29,19,49,53,12,19,58,39,8,44,51,40,32,29,63,48,38,69,48,66,89,61,28,86,93,42,78,82,48,96,67,48,60,56,74,56,53,76,64,55,66,33,67,82,36,64,75,31,84,82,42,28,61,59,52,52,51,48,38,44,51,17,26,48,48,20,18,49,26,24,38,54,44,12,54,59,27,54,75,40,91,54,90,66,20,50,58,52,14,28,54,24,24,54,49,13,44,31,37,38,25,34,86,45,98,47,101,78,66,67,54,46,65,25,84,87,50,49,71,69,58,41,51,53,51,51,51,52,29,53,56,37,47,54,53,49,56,57,56,75,74,109

Nearest PDB structures (foldseek):
  5a7d-assembly2_E  TM=4.057E-01  e=8.945E-03  Drosophila melanogaster
  7b6z-assembly1_A  TM=4.107E-01  e=3.005E-01  Drosophila melanogaster
  7mnj-assembly3_C  TM=3.561E-01  e=2.881E-01  Homo sapiens
  4bok-assembly1_A  TM=3.651E-01  e=2.199E+00  Niallia circulans
  5wby-assembly2_A  TM=1.882E-01  e=1.323E+00  Homo sapiens

InterPro domains:
  IPR011990 Tetratricopeptide-like helical domain superfamily [G3DSA:1.25.40.10] (7-271)
  IPR011990 Tetratricopeptide-like helical domain superfamily [SSF48452] (32-270)
  IPR019734 Tetratricopeptide repeat [PF13181] (33-61)

Secondary structure (DSSP, 8-state):
-GGG--HHHHHHHHHHHHHHHHTS-S-HHHHHHHHHHHHHHHHHHT-HHHHHHHHHHHHHHHTT----TT--------SS--SSHHHHHHHHHHHHHHHHHHHHTT-HHHHHHHHHHHHHHHHTSPPPS-TTTS-HHHHHHHHHHHHHHHHHHHHHHHHHHHTT--HHHHHHHHHHHHHHHHHHHHHHHT--SS-TT-TT-SSPPPS-TTPPPPHHHHS-TTTHHHHHHHHHHHHHHHHHHHHHHHHHHHT--STTHHHHHHHHHHHHHHHHEEPP-STT---EEPTT--HHHHHHHHHHHHHHHHHHHHHHT-

Organism: Phanerochaete carnosa (strain HHB-10118-sp) (NCBI:txid650164)